Protein AF-X0VEQ9-F1 (afdb_monomer_lite)

pLDDT: mean 94.01, std 6.25, range [55.69, 98.75]

Structure (mmCIF, N/CA/C/O backbone):
data_AF-X0VEQ9-F1
#
_entry.id   AF-X0VEQ9-F1
#
loop_
_atom_site.group_PDB
_atom_site.id
_atom_site.type_symbol
_atom_site.label_atom_id
_atom_site.label_alt_id
_atom_site.label_comp_id
_atom_site.label_asym_id
_atom_site.label_entity_id
_atom_site.label_seq_id
_atom_site.pdbx_PDB_ins_code
_atom_site.Cartn_x
_atom_site.Cartn_y
_atom_site.Cartn_z
_atom_site.occupancy
_atom_site.B_iso_or_equiv
_atom_site.auth_seq_id
_atom_site.auth_comp_id
_atom_site.auth_asym_id
_atom_site.auth_atom_id
_atom_site.pdbx_PDB_model_num
ATOM 1 N N . HIS A 1 1 ? 22.906 -5.910 -4.089 1.00 55.69 1 HIS A N 1
ATOM 2 C CA . HIS A 1 1 ? 21.667 -5.574 -4.821 1.00 55.69 1 HIS A CA 1
ATOM 3 C C . HIS A 1 1 ? 21.848 -5.894 -6.291 1.00 55.69 1 HIS A C 1
ATOM 5 O O . HIS A 1 1 ? 22.830 -5.445 -6.874 1.00 55.69 1 HIS A O 1
ATOM 11 N N . LEU A 1 2 ? 20.906 -6.648 -6.862 1.00 61.34 2 LEU A N 1
ATOM 12 C CA . LEU A 1 2 ? 20.752 -6.845 -8.303 1.00 61.34 2 LEU A CA 1
ATOM 13 C C . LEU A 1 2 ? 20.593 -5.480 -8.984 1.00 61.34 2 LEU A C 1
ATOM 15 O O . LEU A 1 2 ? 19.588 -4.804 -8.792 1.00 61.34 2 LEU A O 1
ATOM 19 N N . LYS A 1 3 ? 21.622 -5.029 -9.708 1.00 68.31 3 LYS A N 1
ATOM 20 C CA . LYS A 1 3 ? 21.565 -3.802 -10.513 1.00 68.31 3 LYS A CA 1
ATOM 21 C C . LYS A 1 3 ? 20.938 -4.145 -11.866 1.00 68.31 3 LYS A C 1
ATOM 23 O O . LYS A 1 3 ? 21.658 -4.312 -12.844 1.00 68.31 3 LYS A O 1
ATOM 28 N N . THR A 1 4 ? 19.622 -4.326 -11.890 1.00 81.69 4 THR A N 1
ATOM 29 C CA . THR A 1 4 ? 18.851 -4.575 -13.116 1.00 81.69 4 THR A CA 1
ATOM 30 C C . THR A 1 4 ? 18.129 -3.300 -13.554 1.00 81.69 4 THR A C 1
ATOM 32 O O . THR A 1 4 ? 18.015 -2.338 -12.792 1.00 81.69 4 THR A O 1
ATOM 35 N N . TYR A 1 5 ? 17.671 -3.286 -14.800 1.00 88.06 5 TYR A N 1
ATOM 36 C CA . TYR A 1 5 ? 16.804 -2.254 -15.369 1.00 88.06 5 TYR A CA 1
ATOM 37 C C . TYR A 1 5 ? 15.624 -2.937 -16.065 1.00 88.06 5 TYR A C 1
ATOM 39 O O . TYR A 1 5 ? 15.567 -4.171 -16.131 1.00 88.06 5 TYR A O 1
ATOM 47 N N . THR A 1 6 ? 14.669 -2.149 -16.545 1.00 92.94 6 THR A N 1
ATOM 48 C CA . THR A 1 6 ? 13.481 -2.644 -17.240 1.00 92.94 6 THR A CA 1
ATOM 49 C C . THR A 1 6 ? 13.526 -2.296 -18.722 1.00 92.94 6 THR A C 1
ATOM 51 O O . THR A 1 6 ? 14.070 -1.265 -19.118 1.00 92.94 6 THR A O 1
ATOM 54 N N . GLN A 1 7 ? 12.952 -3.166 -19.548 1.00 95.44 7 GLN A N 1
ATOM 55 C CA . GLN A 1 7 ? 12.838 -2.959 -20.990 1.00 95.44 7 GLN A CA 1
ATOM 56 C C . GLN A 1 7 ? 11.425 -3.272 -21.479 1.00 95.44 7 GLN A C 1
ATOM 58 O O . GLN A 1 7 ? 10.724 -4.087 -20.878 1.00 95.44 7 GLN A O 1
ATOM 63 N N . ASN A 1 8 ? 11.014 -2.631 -22.567 1.00 97.06 8 ASN A N 1
ATOM 64 C CA . ASN A 1 8 ? 9.728 -2.883 -23.214 1.00 97.06 8 ASN A CA 1
ATOM 65 C C . ASN A 1 8 ? 9.778 -4.146 -24.108 1.00 97.06 8 ASN A C 1
ATOM 67 O O . ASN A 1 8 ? 10.791 -4.853 -24.160 1.00 97.06 8 ASN A O 1
ATOM 71 N N . CYS A 1 9 ? 8.700 -4.441 -24.841 1.00 96.50 9 CYS A N 1
ATOM 72 C CA . CYS A 1 9 ? 8.644 -5.613 -25.726 1.00 96.50 9 CYS A CA 1
ATOM 73 C C . CYS A 1 9 ? 9.569 -5.537 -26.955 1.00 96.50 9 CYS A C 1
ATOM 75 O O . CYS A 1 9 ? 9.778 -6.545 -27.629 1.00 96.50 9 CYS A O 1
ATOM 77 N N . LEU A 1 10 ? 10.144 -4.363 -27.234 1.00 96.31 10 LEU A N 1
ATOM 78 C CA . LEU A 1 10 ? 11.126 -4.134 -28.296 1.00 96.31 10 LEU A CA 1
ATOM 79 C C . LEU A 1 10 ? 12.574 -4.283 -27.796 1.00 96.31 10 LEU A C 1
ATOM 81 O O . LEU A 1 10 ? 13.507 -4.185 -28.592 1.00 96.31 10 LEU A O 1
ATOM 85 N N . GLY A 1 11 ? 12.773 -4.538 -26.496 1.00 94.25 11 GLY A N 1
ATOM 86 C CA . GLY A 1 11 ? 14.096 -4.607 -25.872 1.00 94.25 11 GLY A CA 1
ATOM 87 C C . GLY A 1 11 ? 14.720 -3.235 -25.601 1.00 94.25 11 GLY A C 1
ATOM 88 O O . GLY A 1 11 ? 15.936 -3.126 -25.451 1.00 94.25 11 GLY A O 1
ATOM 89 N N . GLU A 1 12 ? 13.908 -2.178 -25.569 1.00 95.00 12 GLU A N 1
ATOM 90 C CA . GLU A 1 12 ? 14.361 -0.808 -25.341 1.00 95.00 12 GLU A CA 1
ATOM 91 C C . GLU A 1 12 ? 14.215 -0.436 -23.863 1.00 95.00 12 GLU A C 1
ATOM 93 O O . GLU A 1 12 ? 13.194 -0.723 -23.231 1.00 95.00 12 GLU A O 1
ATOM 98 N N . GLU A 1 13 ? 15.215 0.258 -23.318 1.00 93.88 13 GLU A N 1
ATOM 99 C CA . GLU A 1 13 ? 15.041 1.012 -22.076 1.00 93.88 13 GLU A CA 1
ATOM 100 C C . GLU A 1 13 ? 14.060 2.160 -22.357 1.00 93.88 13 GLU A C 1
ATOM 102 O O . GLU A 1 13 ? 14.265 2.945 -23.285 1.00 93.88 13 GLU A O 1
ATOM 107 N N . TYR A 1 14 ? 12.958 2.215 -21.608 1.00 93.94 14 TYR A N 1
ATOM 108 C CA . TYR A 1 14 ? 11.823 3.080 -21.939 1.00 93.94 14 TYR A CA 1
ATOM 109 C C . TYR A 1 14 ? 11.633 4.247 -20.971 1.00 93.94 14 TYR A C 1
ATOM 111 O O . TYR A 1 14 ? 10.994 5.230 -21.345 1.00 93.94 14 TYR A O 1
ATOM 119 N N . GLU A 1 15 ? 12.136 4.173 -19.734 1.00 91.69 15 GLU A N 1
ATOM 120 C CA . GLU A 1 15 ? 11.869 5.200 -18.724 1.00 91.69 15 GLU A CA 1
ATOM 121 C C . GLU A 1 15 ? 12.444 6.552 -19.176 1.00 91.69 15 GLU A C 1
ATOM 123 O O . GLU A 1 15 ? 11.771 7.583 -19.061 1.00 91.69 15 GLU A O 1
ATOM 128 N N . SER A 1 16 ? 13.632 6.546 -19.794 1.00 90.31 16 SER A N 1
ATOM 129 C CA . SER A 1 16 ? 14.273 7.756 -20.328 1.00 90.31 16 SER A CA 1
ATOM 130 C C . SER A 1 16 ? 13.447 8.492 -21.387 1.00 90.31 16 SER A C 1
ATOM 132 O O . SER A 1 16 ? 13.487 9.724 -21.435 1.00 90.31 16 SER A O 1
ATOM 134 N N . ASN A 1 17 ? 12.634 7.777 -22.170 1.00 92.56 17 ASN A N 1
ATOM 135 C CA . ASN A 1 17 ? 11.758 8.373 -23.183 1.00 92.56 17 ASN A CA 1
ATOM 136 C C . ASN A 1 17 ? 10.594 9.161 -22.561 1.00 92.56 17 ASN A C 1
ATOM 138 O O . ASN A 1 17 ? 10.110 10.121 -23.159 1.00 92.56 17 ASN A O 1
ATOM 142 N N . TRP A 1 18 ? 10.167 8.794 -21.349 1.00 94.50 18 TRP A N 1
ATOM 143 C CA . TRP A 1 18 ? 9.072 9.456 -20.632 1.00 94.50 18 TRP A CA 1
ATOM 144 C C . TRP A 1 18 ? 9.544 10.607 -19.735 1.00 94.50 18 TRP A C 1
ATOM 146 O O . TRP A 1 18 ? 8.759 11.500 -19.401 1.00 94.50 18 TRP A O 1
ATOM 156 N N . PHE A 1 19 ? 10.824 10.633 -19.347 1.00 92.38 19 PHE A N 1
ATOM 157 C CA . PHE A 1 19 ? 11.353 11.647 -18.429 1.00 92.38 19 PHE A CA 1
ATOM 158 C C . PHE A 1 19 ? 11.226 13.103 -18.902 1.00 92.38 19 PHE A C 1
ATOM 160 O O . PHE A 1 19 ? 10.937 13.939 -18.044 1.00 92.38 19 PHE A O 1
ATOM 167 N N . PRO A 1 20 ? 11.386 13.467 -20.191 1.00 93.31 20 PRO A N 1
ATOM 168 C CA . PRO A 1 20 ? 11.234 14.857 -20.622 1.00 93.31 20 PRO A CA 1
ATOM 169 C C . PRO A 1 20 ? 9.827 15.415 -20.372 1.00 93.31 20 PRO A C 1
ATOM 171 O O . PRO A 1 20 ? 9.676 16.521 -19.847 1.00 93.31 20 PRO A O 1
ATOM 174 N N . GLU A 1 21 ? 8.787 14.645 -20.702 1.00 93.44 21 GLU A N 1
ATOM 175 C CA . GLU A 1 21 ? 7.400 15.052 -20.460 1.00 93.44 21 GLU A CA 1
ATOM 176 C C . GLU A 1 21 ? 7.073 15.050 -18.965 1.00 93.44 21 GLU A C 1
ATOM 178 O O . GLU A 1 21 ? 6.494 16.014 -18.463 1.00 93.44 21 GLU A O 1
ATOM 183 N N . LEU A 1 22 ? 7.526 14.030 -18.227 1.00 93.69 22 LEU A N 1
ATOM 184 C CA . LEU A 1 22 ? 7.398 13.973 -16.770 1.00 93.69 22 LEU A CA 1
ATOM 185 C C . LEU A 1 22 ? 8.046 15.183 -16.091 1.00 93.69 22 LEU A C 1
ATOM 187 O O . LEU A 1 22 ? 7.410 15.838 -15.269 1.00 93.69 22 LEU A O 1
ATOM 191 N N . GLN A 1 23 ? 9.277 15.532 -16.467 1.00 94.12 23 GLN A N 1
ATOM 192 C CA . GLN A 1 23 ? 9.993 16.683 -15.920 1.00 94.12 23 GLN A CA 1
ATOM 193 C C . GLN A 1 23 ? 9.262 17.988 -16.239 1.00 94.12 23 GLN A C 1
ATOM 195 O O . GLN A 1 23 ? 9.223 18.880 -15.396 1.00 94.12 23 GLN A O 1
ATOM 200 N N . LYS A 1 24 ? 8.643 18.112 -17.418 1.00 95.12 24 LYS A N 1
ATOM 201 C CA . LYS A 1 24 ? 7.808 19.274 -17.743 1.00 95.12 24 LYS A CA 1
ATOM 202 C C . LYS A 1 24 ? 6.578 19.372 -16.832 1.00 95.12 24 LYS A C 1
ATOM 204 O O . LYS A 1 24 ? 6.176 20.485 -16.503 1.00 95.12 24 LYS A O 1
ATOM 209 N N . MET A 1 25 ? 5.994 18.242 -16.428 1.00 93.94 25 MET A N 1
ATOM 210 C CA . MET A 1 25 ? 4.832 18.213 -15.532 1.00 93.94 25 MET A CA 1
ATOM 211 C C . MET A 1 25 ? 5.187 18.533 -14.080 1.00 93.94 25 MET A C 1
ATOM 213 O O . MET A 1 25 ? 4.488 19.322 -13.452 1.00 93.94 25 MET A O 1
ATOM 217 N N . VAL A 1 26 ? 6.247 17.922 -13.539 1.00 94.12 26 VAL A N 1
ATOM 218 C CA . VAL A 1 26 ? 6.584 18.047 -12.107 1.00 94.12 26 VAL A CA 1
ATOM 219 C C . VAL A 1 26 ? 7.673 19.076 -11.812 1.00 94.12 26 VAL A C 1
ATOM 221 O O . VAL A 1 26 ? 7.816 19.507 -10.676 1.00 94.12 26 VAL A O 1
ATOM 224 N N . GLY A 1 27 ? 8.430 19.506 -12.819 1.00 93.75 27 GLY A N 1
ATOM 225 C CA . GLY A 1 27 ? 9.569 20.410 -12.682 1.00 93.75 27 GLY A CA 1
ATOM 226 C C . GLY A 1 27 ? 10.897 19.699 -12.385 1.00 93.75 27 GLY A C 1
ATOM 227 O O . GLY A 1 27 ? 10.944 18.584 -11.859 1.00 93.75 27 GLY A O 1
ATOM 228 N N . LYS A 1 28 ? 12.010 20.384 -12.694 1.00 90.81 28 LYS A N 1
ATOM 229 C CA . LYS A 1 28 ? 13.385 19.867 -12.517 1.00 90.81 28 LYS A CA 1
ATOM 230 C C . LYS A 1 28 ? 13.742 19.581 -11.051 1.00 90.81 28 LYS A C 1
ATOM 232 O O . LYS A 1 28 ? 14.602 18.758 -10.777 1.00 90.81 28 LYS A O 1
ATOM 237 N N . GLU A 1 29 ? 13.061 20.211 -10.095 1.00 88.69 29 GLU A N 1
ATOM 238 C CA . GLU A 1 29 ? 13.256 19.929 -8.667 1.00 88.69 29 GLU A CA 1
ATOM 239 C C . GLU A 1 29 ? 12.927 18.469 -8.307 1.00 88.69 29 GLU A C 1
ATOM 241 O O . GLU A 1 29 ? 13.650 17.849 -7.521 1.00 88.69 29 GLU A O 1
ATOM 246 N N . TYR A 1 30 ? 11.881 17.906 -8.923 1.00 86.38 30 TYR A N 1
ATOM 247 C CA . TYR A 1 30 ? 11.368 16.566 -8.625 1.00 86.38 30 TYR A CA 1
ATOM 248 C C . TYR A 1 30 ? 11.923 15.482 -9.553 1.00 86.38 30 TYR A C 1
ATOM 250 O O . TYR A 1 30 ? 12.098 14.343 -9.118 1.00 86.38 30 TYR A O 1
ATOM 258 N N . LEU A 1 31 ? 12.233 15.827 -10.806 1.00 90.50 31 LEU A N 1
ATOM 259 C CA . LEU A 1 31 ? 12.855 14.922 -11.769 1.00 90.50 31 LEU A CA 1
ATOM 260 C C . LEU A 1 31 ? 14.012 15.617 -12.481 1.00 90.50 31 LEU A C 1
ATOM 262 O O . LEU A 1 31 ? 13.793 16.432 -13.372 1.00 90.50 31 LEU A O 1
ATOM 266 N N . ASP A 1 32 ? 15.241 15.253 -12.129 1.00 88.38 32 ASP A N 1
ATOM 267 C CA . ASP A 1 32 ? 16.456 15.725 -12.794 1.00 88.38 32 ASP A CA 1
ATOM 268 C C . ASP A 1 32 ? 17.314 14.526 -13.218 1.00 88.38 32 ASP A C 1
ATOM 270 O O . ASP A 1 32 ? 18.130 14.052 -12.423 1.00 88.38 32 ASP A O 1
ATOM 274 N N . PRO A 1 33 ? 17.134 14.012 -14.450 1.00 80.94 33 PRO A N 1
ATOM 275 C CA . PRO A 1 33 ? 17.896 12.870 -14.943 1.00 80.94 33 PRO A CA 1
ATOM 276 C C . PRO A 1 33 ? 19.410 13.116 -14.917 1.00 80.94 33 PRO A C 1
ATOM 278 O O . PRO A 1 33 ? 20.170 12.212 -14.580 1.00 80.94 33 PRO A O 1
ATOM 281 N N . GLU A 1 34 ? 19.860 14.346 -15.194 1.00 82.38 34 GLU A N 1
ATOM 282 C CA . GLU A 1 34 ? 21.285 14.702 -15.176 1.00 82.38 34 GLU A CA 1
ATOM 283 C C . GLU A 1 34 ? 21.856 14.550 -13.762 1.00 82.38 34 GLU A C 1
ATOM 285 O O . GLU A 1 34 ? 22.867 13.873 -13.556 1.00 82.38 34 GLU A O 1
ATOM 290 N N . ALA A 1 35 ? 21.173 15.120 -12.765 1.00 78.06 35 ALA A N 1
ATOM 291 C CA . ALA A 1 35 ? 21.573 14.972 -11.371 1.00 78.06 35 ALA A CA 1
ATOM 292 C C . ALA A 1 35 ? 21.460 13.517 -10.897 1.00 78.06 35 ALA A C 1
ATOM 294 O O . ALA A 1 35 ? 22.339 13.051 -10.171 1.00 78.06 35 ALA A O 1
ATOM 295 N N . SER A 1 36 ? 20.427 12.780 -11.312 1.00 76.62 36 SER A N 1
ATOM 296 C CA . SER A 1 36 ? 20.251 11.359 -10.990 1.00 76.62 36 SER A CA 1
ATOM 297 C C . SER A 1 36 ? 21.416 10.505 -11.482 1.00 76.62 36 SER A C 1
ATOM 299 O O . SER A 1 36 ? 21.954 9.715 -10.703 1.00 76.62 36 SER A O 1
ATOM 301 N N . HIS A 1 37 ? 21.876 10.720 -12.717 1.00 65.19 37 HIS A N 1
ATOM 302 C CA . HIS A 1 37 ? 23.043 10.024 -13.260 1.00 65.19 37 HIS A CA 1
ATOM 303 C C . HIS A 1 37 ? 24.348 10.405 -12.546 1.00 65.19 37 HIS A C 1
ATOM 305 O O . HIS A 1 37 ? 25.177 9.535 -12.288 1.00 65.19 37 HIS A O 1
ATOM 311 N N . LEU A 1 38 ? 24.534 11.682 -12.195 1.00 57.72 38 LEU A N 1
ATOM 312 C CA . LEU A 1 38 ? 25.777 12.172 -11.583 1.00 57.72 38 LEU A CA 1
ATOM 313 C C . LEU A 1 38 ? 25.899 11.851 -10.085 1.00 57.72 38 LEU A C 1
ATOM 315 O O . LEU A 1 38 ? 27.002 11.646 -9.583 1.00 57.72 38 LEU A O 1
ATOM 319 N N . THR A 1 39 ? 24.780 11.833 -9.357 1.00 64.81 39 THR A N 1
ATOM 320 C CA . THR A 1 39 ? 24.768 11.776 -7.882 1.00 64.81 39 THR A CA 1
ATOM 321 C C . THR A 1 39 ? 24.194 10.483 -7.314 1.00 64.81 39 THR A C 1
ATOM 323 O O . THR A 1 39 ? 24.149 10.328 -6.097 1.00 64.81 39 THR A O 1
ATOM 326 N N . HIS A 1 40 ? 23.768 9.546 -8.168 1.00 68.56 40 HIS A N 1
ATOM 327 C CA . HIS A 1 40 ? 22.980 8.372 -7.772 1.00 68.56 40 HIS A CA 1
ATOM 328 C C . HIS A 1 40 ? 21.657 8.740 -7.074 1.00 68.56 40 HIS A C 1
ATOM 330 O O . HIS A 1 40 ? 21.097 7.928 -6.336 1.00 68.56 40 HIS A O 1
ATOM 336 N N . ARG A 1 41 ? 21.141 9.960 -7.292 1.00 79.50 41 ARG A N 1
ATOM 337 C CA . ARG A 1 41 ? 19.839 10.393 -6.773 1.00 79.50 41 ARG A CA 1
ATOM 338 C C . ARG A 1 41 ? 18.737 9.553 -7.431 1.00 79.50 41 ARG A C 1
ATOM 340 O O . ARG A 1 41 ? 18.556 9.665 -8.646 1.00 79.50 41 ARG A O 1
ATOM 347 N N . PRO A 1 42 ? 17.988 8.731 -6.675 1.00 85.19 42 PRO A N 1
ATOM 348 C CA . PRO A 1 42 ? 16.935 7.911 -7.253 1.00 85.19 42 PRO A CA 1
ATOM 349 C C . PRO A 1 42 ? 15.780 8.784 -7.746 1.00 85.19 42 PRO A C 1
ATOM 351 O O . PRO A 1 42 ? 15.479 9.835 -7.177 1.00 85.19 42 PRO A O 1
ATOM 354 N N . ILE A 1 43 ? 15.118 8.317 -8.801 1.00 88.75 43 ILE A N 1
ATOM 355 C CA . ILE A 1 43 ? 13.887 8.921 -9.311 1.00 88.75 43 ILE A CA 1
ATOM 356 C C . ILE A 1 43 ? 12.724 8.502 -8.397 1.00 88.75 43 ILE A C 1
ATOM 358 O O . ILE A 1 43 ? 12.645 7.317 -8.053 1.00 88.75 43 ILE A O 1
ATOM 362 N N . PRO A 1 44 ? 11.821 9.427 -8.005 1.00 91.19 44 PRO A N 1
ATOM 363 C CA . PRO A 1 44 ? 10.643 9.092 -7.209 1.00 91.19 44 PRO A CA 1
ATOM 364 C C . PRO A 1 44 ? 9.855 7.910 -7.789 1.00 91.19 44 PRO A C 1
ATOM 366 O O . PRO A 1 44 ? 9.537 7.888 -8.979 1.00 91.19 44 PRO A O 1
ATOM 369 N N . THR A 1 45 ? 9.503 6.940 -6.940 1.00 92.44 45 THR A N 1
ATOM 370 C CA . THR A 1 45 ? 8.862 5.676 -7.349 1.00 92.44 45 THR A CA 1
ATOM 371 C C . THR A 1 45 ? 7.599 5.894 -8.184 1.00 92.44 45 THR A C 1
ATOM 373 O O . THR A 1 45 ? 7.401 5.214 -9.187 1.00 92.44 45 THR A O 1
ATOM 376 N N . CYS A 1 46 ? 6.769 6.879 -7.829 1.00 93.81 46 CYS A N 1
ATOM 377 C CA . CYS A 1 46 ? 5.549 7.199 -8.572 1.00 93.81 46 CYS A CA 1
ATOM 378 C C . CYS A 1 46 ? 5.817 7.668 -10.013 1.00 93.81 46 CYS A C 1
ATOM 380 O O . CYS A 1 46 ? 5.026 7.361 -10.900 1.00 93.81 46 CYS A O 1
ATOM 382 N N . LEU A 1 47 ? 6.937 8.352 -10.272 1.00 94.31 47 LEU A N 1
ATOM 383 C CA . LEU A 1 47 ? 7.310 8.798 -11.618 1.00 94.31 47 LEU A CA 1
ATOM 384 C C . LEU A 1 47 ? 7.821 7.638 -12.474 1.00 94.31 47 LEU A C 1
ATOM 386 O O . LEU A 1 47 ? 7.506 7.580 -13.661 1.00 94.31 47 LEU A O 1
ATOM 390 N N . ARG A 1 4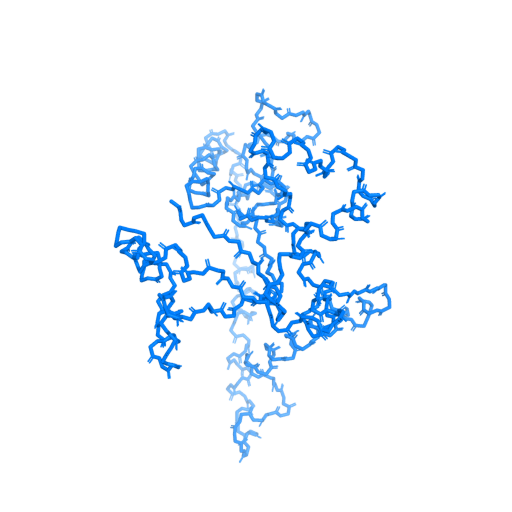8 ? 8.537 6.679 -11.873 1.00 92.94 48 ARG A N 1
ATOM 391 C CA . ARG A 1 48 ? 8.908 5.439 -12.573 1.00 92.94 48 ARG A CA 1
ATOM 392 C C . ARG A 1 48 ? 7.682 4.585 -12.898 1.00 92.94 48 ARG A C 1
ATOM 394 O O . ARG A 1 48 ? 7.548 4.107 -14.020 1.00 92.94 48 ARG A O 1
ATOM 401 N N . ASN A 1 49 ? 6.740 4.474 -11.957 1.00 94.69 49 ASN A N 1
ATOM 402 C CA . ASN A 1 49 ? 5.460 3.807 -12.206 1.00 94.69 49 ASN A CA 1
ATOM 403 C C . ASN A 1 49 ? 4.676 4.501 -13.328 1.00 94.69 49 ASN A C 1
ATOM 405 O O . ASN A 1 49 ? 4.110 3.823 -14.176 1.00 94.69 49 ASN A O 1
ATOM 409 N N . HIS A 1 50 ? 4.674 5.837 -13.374 1.00 95.12 50 HIS A N 1
ATOM 410 C CA . HIS A 1 50 ? 4.020 6.588 -14.446 1.00 95.12 50 HIS A CA 1
ATOM 411 C C . HIS A 1 50 ? 4.631 6.285 -15.822 1.00 95.12 50 HIS A C 1
ATOM 413 O O . HIS A 1 50 ? 3.889 6.075 -16.780 1.00 95.12 50 HIS A O 1
ATOM 419 N N . ALA A 1 51 ? 5.963 6.202 -15.921 1.00 95.19 51 ALA A N 1
ATOM 420 C CA . ALA A 1 51 ? 6.634 5.790 -17.153 1.00 95.19 51 ALA A CA 1
ATOM 421 C C . ALA A 1 51 ? 6.226 4.366 -17.575 1.00 95.19 51 ALA A C 1
ATOM 423 O O . ALA A 1 51 ? 5.890 4.150 -18.736 1.00 95.19 51 ALA A O 1
ATOM 424 N N . LEU A 1 52 ? 6.186 3.412 -16.634 1.00 96.00 52 LEU A N 1
ATOM 425 C CA . LEU A 1 52 ? 5.754 2.032 -16.896 1.00 96.00 52 LEU A CA 1
ATOM 426 C C . LEU A 1 52 ? 4.307 1.980 -17.405 1.00 96.00 52 LEU A C 1
ATOM 428 O O . LEU A 1 52 ? 4.040 1.388 -18.449 1.00 96.00 52 LEU A O 1
ATOM 432 N N . ILE A 1 53 ? 3.380 2.628 -16.696 1.00 96.06 53 ILE A N 1
ATOM 433 C CA . ILE A 1 53 ? 1.953 2.642 -17.043 1.00 96.06 53 ILE A CA 1
ATOM 434 C C . ILE A 1 53 ? 1.741 3.255 -18.432 1.00 96.06 53 ILE A C 1
ATOM 436 O O . ILE A 1 53 ? 0.993 2.709 -19.242 1.00 96.06 53 ILE A O 1
ATOM 440 N N . ASN A 1 54 ? 2.423 4.358 -18.746 1.00 95.75 54 ASN A N 1
ATOM 441 C CA . ASN A 1 54 ? 2.306 4.987 -20.057 1.00 95.75 54 ASN A CA 1
ATOM 442 C C . ASN A 1 54 ? 2.914 4.142 -21.182 1.00 95.75 54 ASN A C 1
ATOM 444 O O . ASN A 1 54 ? 2.358 4.112 -22.279 1.00 95.75 54 ASN A O 1
ATOM 448 N N . GLU A 1 55 ? 4.016 3.436 -20.924 1.00 97.25 55 GLU A N 1
ATOM 449 C CA . GLU A 1 55 ? 4.624 2.523 -21.894 1.00 97.25 55 GLU A CA 1
ATOM 450 C C . GLU A 1 55 ? 3.667 1.385 -22.270 1.00 97.25 55 GLU A C 1
ATOM 452 O O . GLU A 1 55 ? 3.450 1.107 -23.453 1.00 97.25 55 GLU A O 1
ATOM 457 N N . VAL A 1 56 ? 3.018 0.784 -21.267 1.00 96.50 56 VAL A N 1
ATOM 458 C CA . VAL A 1 56 ? 1.999 -0.252 -21.477 1.00 96.50 56 VAL A CA 1
ATOM 459 C C . VAL A 1 56 ? 0.774 0.323 -22.196 1.00 96.50 56 VAL A C 1
ATOM 461 O O . VAL A 1 56 ? 0.317 -0.266 -23.175 1.00 96.50 56 VAL A O 1
ATOM 464 N N . ASN A 1 57 ? 0.287 1.504 -21.797 1.00 95.31 57 ASN A N 1
ATOM 465 C CA . ASN A 1 57 ? -0.841 2.184 -22.452 1.00 95.31 57 ASN A CA 1
ATOM 466 C C . ASN A 1 57 ? -0.559 2.554 -23.914 1.00 95.31 57 ASN A C 1
ATOM 468 O O . ASN A 1 57 ? -1.480 2.607 -24.729 1.00 95.31 57 ASN A O 1
ATOM 472 N N . ALA A 1 58 ? 0.706 2.789 -24.263 1.00 96.56 58 ALA A N 1
ATOM 473 C CA . ALA A 1 58 ? 1.136 3.020 -25.635 1.00 96.56 58 ALA A CA 1
ATOM 474 C C . ALA A 1 58 ? 1.269 1.723 -26.461 1.00 96.56 58 ALA A C 1
ATOM 476 O O . ALA A 1 58 ? 1.714 1.772 -27.609 1.00 96.56 58 ALA A O 1
ATOM 477 N N . GLY A 1 59 ? 0.889 0.571 -25.895 1.00 96.94 59 GLY A N 1
ATOM 478 C CA . GLY A 1 59 ? 0.910 -0.731 -26.557 1.00 96.94 59 GLY A CA 1
ATOM 479 C C . GLY A 1 59 ? 2.299 -1.360 -26.651 1.00 96.94 59 GLY A C 1
ATOM 480 O O . GLY A 1 59 ? 2.503 -2.224 -27.499 1.00 96.94 59 GLY A O 1
ATOM 481 N N . ARG A 1 60 ? 3.255 -0.929 -25.816 1.00 97.56 60 ARG A N 1
ATOM 482 C CA . ARG A 1 60 ? 4.651 -1.406 -25.838 1.00 97.56 60 ARG A CA 1
ATOM 483 C C . ARG A 1 60 ? 4.992 -2.375 -24.698 1.00 97.56 60 ARG A C 1
ATOM 485 O O . ARG A 1 60 ? 6.157 -2.676 -24.459 1.00 97.56 60 ARG A O 1
ATOM 492 N N . GLY A 1 61 ? 3.978 -2.901 -24.009 1.00 96.06 61 GLY A N 1
ATOM 493 C CA . GLY A 1 61 ? 4.139 -4.062 -23.128 1.00 96.06 61 GLY A CA 1
ATOM 494 C C . GLY A 1 61 ? 4.318 -5.381 -23.908 1.00 96.06 61 GLY A C 1
ATOM 495 O O . GLY A 1 61 ? 4.094 -5.401 -25.123 1.00 96.06 61 GLY A O 1
ATOM 496 N N . PRO A 1 62 ? 4.680 -6.493 -23.236 1.00 97.06 62 PRO A N 1
ATOM 497 C CA . PRO A 1 62 ? 5.002 -6.597 -21.809 1.00 97.06 62 PRO A CA 1
ATOM 498 C C . PRO A 1 62 ? 6.323 -5.906 -21.446 1.00 97.06 62 PRO A C 1
ATOM 500 O O . PRO A 1 62 ? 7.199 -5.707 -22.289 1.00 97.06 62 PRO A O 1
ATOM 503 N N . ILE A 1 63 ? 6.443 -5.518 -20.177 1.00 97.56 63 ILE A N 1
ATOM 504 C CA . ILE A 1 63 ? 7.680 -4.972 -19.615 1.00 97.56 63 ILE A CA 1
ATOM 505 C C . ILE A 1 63 ? 8.461 -6.124 -18.996 1.00 97.56 63 ILE A C 1
ATOM 507 O O . ILE A 1 63 ? 7.889 -6.937 -18.280 1.00 97.56 63 ILE A O 1
ATOM 511 N N . HIS A 1 64 ? 9.765 -6.185 -19.237 1.00 95.94 64 HIS A N 1
ATOM 512 C CA . HIS A 1 64 ? 10.635 -7.225 -18.698 1.00 95.94 64 HIS A CA 1
ATOM 513 C C . HIS A 1 64 ? 11.651 -6.639 -17.727 1.00 95.94 64 HIS A C 1
ATOM 515 O O . HIS A 1 64 ? 12.201 -5.559 -17.959 1.00 95.94 64 HIS A O 1
ATOM 521 N N . MET A 1 65 ? 11.958 -7.384 -16.668 1.00 93.44 65 MET A N 1
ATOM 522 C CA . MET A 1 65 ? 13.122 -7.119 -15.828 1.00 93.44 65 MET A CA 1
ATOM 523 C C . MET A 1 65 ? 14.353 -7.772 -16.458 1.00 93.44 65 MET A C 1
ATOM 525 O O . MET A 1 65 ? 14.361 -8.977 -16.683 1.00 93.44 65 MET A O 1
ATOM 529 N N . VAL A 1 66 ? 15.414 -7.005 -16.717 1.00 91.44 66 VAL A N 1
ATOM 530 C CA . VAL A 1 66 ? 16.632 -7.539 -17.346 1.00 91.44 66 VAL A CA 1
ATOM 531 C C . VAL A 1 66 ? 17.470 -8.312 -16.324 1.00 91.44 66 VAL A C 1
ATOM 533 O O . VAL A 1 66 ? 18.372 -7.763 -15.690 1.00 91.44 66 VAL A O 1
ATOM 536 N N . THR A 1 67 ? 17.153 -9.593 -16.139 1.00 90.94 67 THR A N 1
ATOM 537 C CA . THR A 1 67 ? 17.834 -10.509 -15.210 1.00 90.94 67 THR A CA 1
ATOM 538 C C . THR A 1 67 ? 18.963 -11.278 -15.875 1.00 90.94 67 THR A C 1
ATOM 540 O O . THR A 1 67 ? 19.992 -11.485 -15.231 1.00 90.94 67 THR A O 1
ATOM 543 N N . MET A 1 68 ? 18.834 -11.621 -17.164 1.00 91.44 68 MET A N 1
ATOM 544 C CA . MET A 1 68 ? 19.780 -12.495 -17.872 1.00 91.44 68 MET A CA 1
ATOM 545 C C . MET A 1 68 ? 21.223 -12.004 -17.784 1.00 91.44 68 MET A C 1
ATOM 547 O O . MET A 1 68 ? 22.136 -12.813 -17.688 1.00 91.44 68 MET A O 1
ATOM 551 N N . GLN A 1 69 ? 21.440 -10.684 -17.804 1.00 87.31 69 GLN A N 1
ATOM 552 C CA . GLN A 1 69 ? 22.773 -10.085 -17.687 1.00 87.31 69 GLN A CA 1
ATOM 553 C C . GLN A 1 69 ? 23.338 -10.219 -16.270 1.00 87.31 69 GLN A C 1
ATOM 555 O O . GLN A 1 69 ? 24.506 -10.556 -16.097 1.00 87.31 69 GLN A O 1
ATOM 560 N N . ALA A 1 70 ? 22.511 -9.961 -15.255 1.00 86.06 70 ALA A N 1
ATOM 561 C CA . ALA A 1 70 ? 22.947 -9.980 -13.866 1.00 86.06 70 ALA A CA 1
ATOM 562 C C . ALA A 1 70 ? 23.157 -11.411 -13.347 1.00 86.06 70 ALA A C 1
ATOM 564 O O . ALA A 1 70 ? 24.093 -11.650 -12.595 1.00 86.06 70 ALA A O 1
ATOM 565 N N . PHE A 1 71 ? 22.336 -12.363 -13.793 1.00 89.56 71 PHE A N 1
ATOM 566 C CA . PHE A 1 71 ? 22.377 -13.768 -13.372 1.00 89.56 71 PHE A CA 1
ATOM 567 C C . PHE A 1 71 ? 23.510 -14.580 -14.030 1.00 89.56 71 PHE A C 1
ATOM 569 O O . PHE A 1 71 ? 23.691 -15.749 -13.703 1.00 89.56 71 PHE A O 1
ATOM 576 N N . GLN A 1 72 ? 24.308 -13.987 -14.929 1.00 90.31 72 GLN A N 1
ATOM 577 C CA . GLN A 1 72 ? 25.541 -14.639 -15.398 1.00 90.31 72 GLN A CA 1
ATOM 578 C C . GLN A 1 72 ? 26.627 -14.692 -14.317 1.00 90.31 72 GLN A C 1
ATOM 580 O O . GLN A 1 72 ? 27.502 -15.554 -14.379 1.00 90.31 72 GLN A O 1
ATOM 585 N N . ASP A 1 73 ? 26.595 -13.777 -13.344 1.00 90.44 73 ASP A N 1
ATOM 586 C CA . ASP A 1 73 ? 27.486 -13.813 -12.187 1.00 90.44 73 ASP A CA 1
ATOM 587 C C . ASP A 1 73 ? 26.915 -14.795 -11.143 1.00 90.44 73 ASP A C 1
ATOM 589 O O . ASP A 1 73 ? 25.829 -14.539 -10.614 1.00 90.44 73 ASP A O 1
ATOM 593 N N . PRO A 1 74 ? 27.623 -15.896 -10.805 1.00 91.69 74 PRO A N 1
ATOM 594 C CA . PRO A 1 74 ? 27.130 -16.895 -9.855 1.00 91.69 74 PRO A CA 1
ATOM 595 C C . PRO A 1 74 ? 26.773 -16.324 -8.481 1.00 91.69 74 PRO A C 1
ATOM 597 O O . PRO A 1 74 ? 25.839 -16.800 -7.841 1.00 91.69 74 PRO A O 1
ATOM 600 N N . HIS A 1 75 ? 27.489 -15.292 -8.025 1.00 91.62 75 HIS A N 1
ATOM 601 C CA . HIS A 1 75 ? 27.171 -14.643 -6.758 1.00 91.62 75 HIS A CA 1
ATOM 602 C C . HIS A 1 75 ? 25.856 -13.861 -6.853 1.00 91.62 75 HIS A C 1
ATOM 604 O O . HIS A 1 75 ? 25.043 -13.879 -5.933 1.00 91.62 75 HIS A O 1
ATOM 610 N N . MET A 1 76 ? 25.620 -13.189 -7.980 1.00 89.56 76 MET A N 1
ATOM 611 C CA . MET A 1 76 ? 24.383 -12.439 -8.213 1.00 89.56 76 MET A CA 1
ATOM 612 C C . MET A 1 76 ? 23.181 -13.362 -8.428 1.00 89.56 76 MET A C 1
ATOM 614 O O . MET A 1 76 ? 22.077 -13.010 -8.015 1.00 89.56 76 MET A O 1
ATOM 618 N N . GLU A 1 77 ? 23.395 -14.534 -9.027 1.00 91.12 77 GLU A N 1
ATOM 619 C CA . GLU A 1 77 ? 22.404 -15.608 -9.130 1.00 91.12 77 GLU A CA 1
ATOM 620 C C . GLU A 1 77 ? 22.009 -16.131 -7.738 1.00 91.12 77 GLU A C 1
ATOM 622 O O . GLU A 1 77 ? 20.821 -16.167 -7.419 1.00 91.12 77 GLU A O 1
ATOM 627 N N . GLU A 1 78 ? 22.983 -16.453 -6.878 1.00 92.88 78 GLU A N 1
ATOM 628 C CA . GLU A 1 78 ? 22.738 -16.887 -5.492 1.00 92.88 78 GLU A CA 1
ATOM 629 C C . GLU A 1 78 ? 21.960 -15.828 -4.701 1.00 92.88 78 GLU A C 1
ATOM 631 O O . GLU A 1 78 ? 20.914 -16.127 -4.125 1.00 92.88 78 GLU A O 1
ATOM 636 N N . VAL A 1 79 ? 22.411 -14.569 -4.747 1.00 91.00 79 VAL A N 1
ATOM 637 C CA . VAL A 1 79 ? 21.722 -13.441 -4.102 1.00 91.00 79 VAL A CA 1
ATOM 638 C C . VAL A 1 79 ? 20.312 -13.255 -4.671 1.00 91.00 79 VAL A C 1
ATOM 640 O O . VAL A 1 79 ? 19.382 -12.923 -3.937 1.00 91.00 79 VAL A O 1
ATOM 643 N N . GLY A 1 80 ? 20.117 -13.445 -5.977 1.00 89.69 80 GLY A N 1
ATOM 644 C CA . GLY A 1 80 ? 18.801 -13.383 -6.607 1.00 89.69 80 GLY A CA 1
ATOM 645 C C . GLY A 1 80 ? 17.851 -14.437 -6.059 1.00 89.69 80 GLY A C 1
ATOM 646 O O . GLY A 1 80 ? 16.758 -14.097 -5.605 1.00 89.69 80 GLY A O 1
ATOM 647 N N . TRP A 1 81 ? 18.289 -15.694 -6.024 1.00 92.38 81 TRP A N 1
ATOM 648 C CA . TRP A 1 81 ? 17.503 -16.788 -5.461 1.00 92.38 81 TRP A CA 1
ATOM 649 C C . TRP A 1 81 ? 17.240 -16.621 -3.964 1.00 92.38 81 TRP A C 1
ATOM 651 O O . TRP A 1 81 ? 16.109 -16.839 -3.531 1.00 92.38 81 TRP A O 1
ATOM 661 N N . GLU A 1 82 ? 18.222 -16.167 -3.180 1.00 94.06 82 GLU A N 1
ATOM 662 C CA . GLU A 1 82 ? 18.038 -15.866 -1.756 1.00 94.06 82 GLU A CA 1
ATOM 663 C C . GLU A 1 82 ? 16.941 -14.813 -1.543 1.00 94.06 82 GLU A C 1
ATOM 665 O O . GLU A 1 82 ? 16.092 -14.983 -0.670 1.00 94.06 82 GLU A O 1
ATOM 670 N N . ASN A 1 83 ? 16.890 -13.764 -2.375 1.00 89.94 83 ASN A N 1
ATOM 671 C CA . ASN A 1 83 ? 15.832 -12.755 -2.288 1.00 89.94 83 ASN A CA 1
ATOM 672 C C . ASN A 1 83 ? 14.445 -13.367 -2.522 1.00 89.94 83 ASN A C 1
ATOM 674 O O . ASN A 1 83 ? 13.548 -13.179 -1.699 1.00 89.94 83 ASN A O 1
ATOM 678 N N . PHE A 1 84 ? 14.255 -14.125 -3.607 1.00 91.25 84 PHE A N 1
ATOM 679 C CA . PHE A 1 84 ? 12.944 -14.707 -3.913 1.00 91.25 84 PHE A CA 1
ATOM 680 C C . PHE A 1 84 ? 12.515 -15.744 -2.873 1.00 91.25 84 PHE A C 1
ATOM 682 O O . PHE A 1 84 ? 11.378 -15.705 -2.403 1.00 91.25 84 PHE A O 1
ATOM 689 N N . LEU A 1 85 ? 13.422 -16.624 -2.446 1.00 95.19 85 LEU A N 1
ATOM 690 C CA . LEU A 1 85 ? 13.135 -17.637 -1.427 1.00 95.19 85 LEU A CA 1
ATOM 691 C C . LEU A 1 85 ? 12.931 -17.028 -0.031 1.00 95.19 85 LEU A C 1
ATOM 693 O O . LEU A 1 85 ? 12.142 -17.554 0.752 1.00 95.19 85 LEU A O 1
ATOM 697 N N . GLY A 1 86 ? 13.617 -15.925 0.276 1.00 93.62 86 GLY A N 1
ATOM 698 C CA . GLY A 1 86 ? 13.604 -15.286 1.589 1.00 93.62 86 GLY A CA 1
ATOM 699 C C . GLY A 1 86 ? 12.398 -14.385 1.857 1.00 93.62 86 GLY A C 1
ATOM 700 O O . GLY A 1 86 ? 12.028 -14.221 3.019 1.00 93.62 86 GLY A O 1
ATOM 701 N N . MET A 1 87 ? 11.769 -13.810 0.822 1.00 94.44 87 MET A N 1
ATOM 702 C CA . MET A 1 87 ? 10.651 -12.868 1.012 1.00 94.44 87 MET A CA 1
ATOM 703 C C . MET A 1 87 ? 9.378 -13.188 0.222 1.00 94.44 87 MET A C 1
ATOM 705 O O . MET A 1 87 ? 8.288 -12.813 0.649 1.00 94.44 87 MET A O 1
ATOM 709 N N . THR A 1 88 ? 9.468 -13.852 -0.934 1.00 94.00 88 THR A N 1
ATOM 710 C CA . THR A 1 88 ? 8.303 -14.086 -1.808 1.00 94.00 88 THR A CA 1
ATOM 711 C C . THR A 1 88 ? 8.463 -15.391 -2.584 1.00 94.00 88 THR A C 1
ATOM 713 O O . THR A 1 88 ? 8.586 -15.407 -3.808 1.00 94.00 88 THR A O 1
ATOM 716 N N . ILE A 1 89 ? 8.410 -16.516 -1.862 1.00 96.44 89 ILE A N 1
ATOM 717 C CA . ILE A 1 89 ? 8.578 -17.860 -2.442 1.00 96.44 89 ILE A CA 1
ATOM 718 C C . ILE A 1 89 ? 7.588 -18.157 -3.581 1.00 96.44 89 ILE A C 1
ATOM 720 O O . ILE A 1 89 ? 7.903 -18.931 -4.479 1.00 96.44 89 ILE A O 1
ATOM 724 N N . GLY A 1 90 ? 6.419 -17.505 -3.593 1.00 96.75 90 GLY A N 1
ATOM 725 C CA . GLY A 1 90 ? 5.452 -17.603 -4.689 1.00 96.75 90 GLY A CA 1
ATOM 726 C C . GLY A 1 90 ? 6.042 -17.242 -6.057 1.00 96.75 90 GLY A C 1
ATOM 727 O O . GLY A 1 90 ? 5.707 -17.898 -7.037 1.00 96.75 90 GLY A O 1
ATOM 728 N N . GLN A 1 91 ? 6.975 -16.284 -6.125 1.00 95.50 91 GLN A N 1
ATOM 729 C CA . GLN A 1 91 ? 7.662 -15.935 -7.372 1.00 95.50 91 GLN A CA 1
ATOM 730 C C . GLN A 1 91 ? 8.584 -17.065 -7.853 1.00 95.50 91 GLN A C 1
ATOM 732 O O . GLN A 1 91 ? 8.592 -17.392 -9.036 1.00 95.50 91 GLN A O 1
ATOM 737 N N . ALA A 1 92 ? 9.318 -17.704 -6.934 1.00 95.12 92 ALA A N 1
ATOM 738 C CA . ALA A 1 92 ? 10.158 -18.861 -7.250 1.00 95.12 92 ALA A CA 1
ATOM 739 C C . ALA A 1 92 ? 9.316 -20.062 -7.716 1.00 95.12 92 ALA A C 1
ATOM 741 O O . ALA A 1 92 ? 9.682 -20.746 -8.669 1.00 95.12 92 ALA A O 1
ATOM 742 N N . VAL A 1 93 ? 8.162 -20.292 -7.075 1.00 96.94 93 VAL A N 1
ATOM 743 C CA . VAL A 1 93 ? 7.206 -21.334 -7.480 1.00 96.94 93 VAL A CA 1
ATOM 744 C C . VAL A 1 93 ? 6.624 -21.045 -8.862 1.00 96.94 93 VAL A C 1
ATOM 746 O O . VAL A 1 93 ? 6.506 -21.971 -9.658 1.00 96.94 93 VAL A O 1
ATOM 749 N N . LEU A 1 94 ? 6.291 -19.785 -9.166 1.00 96.69 94 LEU A N 1
ATOM 750 C CA . LEU A 1 94 ? 5.799 -19.386 -10.485 1.00 96.69 94 LEU A CA 1
ATOM 751 C C . LEU A 1 94 ? 6.826 -19.712 -11.572 1.00 96.69 94 LEU A C 1
ATOM 753 O O . LEU A 1 94 ? 6.494 -20.419 -12.514 1.00 96.69 94 LEU A O 1
ATOM 757 N N . TRP A 1 95 ? 8.071 -19.266 -11.402 1.00 96.00 95 TRP A N 1
ATOM 758 C CA . TRP A 1 95 ? 9.141 -19.525 -12.367 1.00 96.00 95 TRP A CA 1
ATOM 759 C C . TRP A 1 95 ? 9.412 -21.013 -12.576 1.00 96.00 95 TRP A C 1
ATOM 761 O O . TRP A 1 95 ? 9.530 -21.456 -13.714 1.00 96.00 95 TRP A O 1
ATOM 771 N N . ALA A 1 96 ? 9.410 -21.801 -11.499 1.00 95.56 96 ALA A N 1
ATOM 772 C CA . ALA A 1 96 ? 9.533 -23.252 -11.595 1.00 95.56 96 ALA A CA 1
ATOM 773 C C . ALA A 1 96 ? 8.336 -23.915 -12.305 1.00 95.56 96 ALA A C 1
ATOM 775 O O . ALA A 1 96 ? 8.507 -24.938 -12.957 1.00 95.56 96 ALA A O 1
ATOM 776 N N . ALA A 1 97 ? 7.124 -23.366 -12.173 1.00 97.81 97 ALA A N 1
ATOM 777 C CA . ALA A 1 97 ? 5.916 -23.906 -12.798 1.00 97.81 97 ALA A CA 1
ATOM 778 C C . ALA A 1 97 ? 5.764 -23.518 -14.278 1.00 97.81 97 ALA A C 1
ATOM 780 O O . ALA A 1 97 ? 5.020 -24.180 -15.001 1.00 97.81 97 ALA A O 1
ATOM 781 N N . THR A 1 98 ? 6.431 -22.447 -14.715 1.00 96.62 98 THR A N 1
ATOM 782 C CA . THR A 1 98 ? 6.360 -21.922 -16.087 1.00 96.62 98 THR A CA 1
ATOM 783 C C . THR A 1 98 ? 7.667 -22.083 -16.863 1.00 96.62 98 THR A C 1
ATOM 785 O O . THR A 1 98 ? 7.804 -21.466 -17.913 1.00 96.62 98 THR A O 1
ATOM 788 N N . ASP A 1 99 ? 8.619 -22.872 -16.352 1.00 96.50 99 ASP A N 1
ATOM 789 C CA . ASP A 1 99 ? 9.954 -23.086 -16.935 1.00 96.50 99 ASP A CA 1
ATOM 790 C C . ASP A 1 99 ? 10.739 -21.783 -17.217 1.00 96.50 99 ASP A C 1
ATOM 792 O O . ASP A 1 99 ? 11.583 -21.734 -18.111 1.00 96.50 99 ASP A O 1
ATOM 796 N N . VAL A 1 100 ? 10.491 -20.724 -16.434 1.00 95.12 100 VAL A N 1
ATOM 797 C CA . VAL A 1 100 ? 11.214 -19.449 -16.555 1.00 95.12 100 VAL A CA 1
ATOM 798 C C . VAL A 1 100 ? 12.496 -19.531 -15.741 1.00 95.12 100 VAL A C 1
ATOM 800 O O . VAL A 1 100 ? 12.472 -19.574 -14.512 1.00 95.12 100 VAL A O 1
ATOM 803 N N . ASP A 1 101 ? 13.631 -19.514 -16.431 1.00 94.06 101 ASP A N 1
ATOM 804 C CA . ASP A 1 101 ? 14.943 -19.402 -15.805 1.00 94.06 101 ASP A CA 1
ATOM 805 C C . ASP A 1 101 ? 15.463 -17.961 -15.958 1.00 94.06 101 ASP A C 1
ATOM 807 O O . ASP A 1 101 ? 15.845 -17.582 -17.069 1.00 94.06 101 ASP A O 1
ATOM 811 N N . PRO A 1 102 ? 15.548 -17.155 -14.878 1.00 91.81 102 PRO A N 1
ATOM 812 C CA . PRO A 1 102 ? 15.994 -15.757 -14.937 1.00 91.81 102 PRO A CA 1
ATOM 813 C C . PRO A 1 102 ? 17.425 -15.578 -15.475 1.00 91.81 102 PRO A C 1
ATOM 815 O O . PRO A 1 102 ? 17.824 -14.456 -15.804 1.00 91.81 102 PRO A O 1
ATOM 818 N N . LYS A 1 103 ? 18.208 -16.661 -15.566 1.00 92.38 103 LYS A N 1
ATOM 819 C CA . LYS A 1 103 ? 19.526 -16.692 -16.208 1.00 92.38 103 LYS A CA 1
ATOM 820 C C . LYS A 1 103 ? 19.454 -16.702 -17.733 1.00 92.38 103 LYS A C 1
ATOM 822 O O . LYS A 1 103 ? 20.360 -16.188 -18.388 1.00 92.38 103 LYS A O 1
ATOM 827 N N . ASN A 1 104 ? 18.394 -17.286 -18.284 1.00 93.94 104 ASN A N 1
ATOM 828 C CA . ASN A 1 104 ? 18.229 -17.562 -19.710 1.00 93.94 104 ASN A CA 1
ATOM 829 C C . ASN A 1 104 ? 17.057 -16.798 -20.346 1.00 93.94 104 ASN A C 1
ATOM 831 O O . ASN A 1 104 ? 17.015 -16.666 -21.567 1.00 93.94 104 ASN A O 1
ATOM 835 N N . GLU A 1 105 ? 16.153 -16.258 -19.535 1.00 94.50 105 GLU A N 1
ATOM 836 C CA . GLU A 1 105 ? 14.988 -15.487 -19.952 1.00 94.50 105 GLU A CA 1
ATOM 837 C C . GLU A 1 105 ? 14.766 -14.307 -18.997 1.00 94.50 105 GLU A C 1
ATOM 839 O O . GLU A 1 105 ? 14.992 -14.411 -17.792 1.00 94.50 105 GLU A O 1
ATOM 844 N N . ASN A 1 106 ? 14.347 -13.159 -19.532 1.00 94.38 106 ASN A N 1
ATOM 845 C CA . ASN A 1 106 ? 13.992 -12.003 -18.714 1.00 94.38 106 ASN A CA 1
ATOM 846 C C . ASN A 1 106 ? 12.516 -12.122 -18.303 1.00 94.38 106 ASN A C 1
ATOM 848 O O . ASN A 1 106 ? 11.666 -12.114 -19.190 1.00 94.38 106 ASN A O 1
ATOM 852 N N . PRO A 1 107 ? 12.184 -12.204 -17.004 1.00 94.38 107 PRO A N 1
ATOM 853 C CA . PRO A 1 107 ? 10.808 -12.349 -16.553 1.00 94.38 107 PRO A CA 1
ATOM 854 C C . PRO A 1 107 ? 10.000 -11.066 -16.775 1.00 94.38 107 PRO A C 1
ATOM 856 O O . PRO A 1 107 ? 10.525 -9.949 -16.670 1.00 94.38 107 PRO A O 1
ATOM 859 N N . GLU A 1 108 ? 8.702 -11.230 -17.030 1.00 95.94 108 GLU A N 1
ATOM 860 C CA . GLU A 1 108 ? 7.757 -10.117 -17.106 1.00 95.94 108 GLU A CA 1
ATOM 861 C C . GLU A 1 108 ? 7.601 -9.412 -15.749 1.00 95.94 108 GLU A C 1
ATOM 863 O O . GLU A 1 108 ? 7.602 -10.029 -14.680 1.00 95.94 108 GLU A O 1
ATOM 868 N N . LEU A 1 109 ? 7.452 -8.092 -15.804 1.00 94.25 109 LEU A N 1
ATOM 869 C CA . LEU A 1 109 ? 7.198 -7.200 -14.686 1.00 94.25 109 LEU A CA 1
ATOM 870 C C . LEU A 1 109 ? 5.915 -6.418 -14.966 1.00 94.25 109 LEU A C 1
ATOM 872 O O . LEU A 1 109 ? 5.750 -5.827 -16.031 1.00 94.25 109 LEU A O 1
ATOM 876 N N . THR A 1 110 ? 5.040 -6.341 -13.970 1.00 94.69 110 THR A N 1
ATOM 877 C CA . THR A 1 110 ? 3.833 -5.513 -14.021 1.00 94.69 110 THR A CA 1
ATOM 878 C C . THR A 1 110 ? 3.640 -4.765 -12.709 1.00 94.69 110 THR A C 1
ATOM 880 O O . THR A 1 110 ? 4.215 -5.119 -11.677 1.00 94.69 110 THR A O 1
ATOM 883 N N . THR A 1 111 ? 2.815 -3.724 -12.740 1.00 94.12 111 THR A N 1
ATOM 884 C CA . THR A 1 111 ? 2.258 -3.115 -11.533 1.00 94.12 111 THR A CA 1
ATOM 885 C C . THR A 1 111 ? 1.113 -3.975 -10.989 1.00 94.12 111 THR A C 1
ATOM 887 O O . THR A 1 111 ? 0.408 -4.637 -11.752 1.00 94.12 111 THR A O 1
ATOM 890 N N . SER A 1 112 ? 0.934 -3.972 -9.667 1.00 94.88 112 SER A N 1
ATOM 891 C CA . SER A 1 112 ? -0.176 -4.636 -8.967 1.00 94.88 112 SER A CA 1
ATOM 892 C C . SER A 1 112 ? -1.359 -3.688 -8.743 1.00 94.88 112 SER A C 1
ATOM 894 O O . SER A 1 112 ? -1.291 -2.495 -9.049 1.00 94.88 112 SER A O 1
ATOM 896 N N . GLU A 1 113 ? -2.436 -4.180 -8.142 1.00 96.94 113 GLU A N 1
ATOM 897 C CA . GLU A 1 113 ? -3.502 -3.346 -7.595 1.00 96.94 113 GLU A CA 1
ATOM 898 C C . GLU A 1 113 ? -2.997 -2.382 -6.494 1.00 96.94 113 GLU A C 1
ATOM 900 O O . GLU A 1 113 ? -1.953 -2.636 -5.878 1.00 96.94 113 GLU A O 1
ATOM 905 N N . PRO A 1 114 ? -3.705 -1.264 -6.233 1.00 96.94 114 PRO A N 1
ATOM 906 C CA . PRO A 1 114 ? -3.346 -0.331 -5.166 1.00 96.94 114 PRO A CA 1
ATOM 907 C C . PRO A 1 114 ? -3.415 -0.948 -3.761 1.00 96.94 114 PRO A C 1
ATOM 909 O O . PRO A 1 114 ? -4.379 -1.629 -3.414 1.00 96.94 114 PRO A O 1
ATOM 912 N N . TYR A 1 115 ? -2.449 -0.594 -2.909 1.00 96.44 115 TYR A N 1
ATOM 913 C CA . TYR A 1 115 ? -2.439 -0.917 -1.479 1.00 96.44 115 TYR A CA 1
ATOM 914 C C . TYR A 1 115 ? -2.508 0.357 -0.630 1.00 96.44 115 TYR A C 1
ATOM 916 O O . TYR A 1 115 ? -1.926 1.381 -0.986 1.00 96.44 115 TYR A O 1
ATOM 924 N N . VAL A 1 116 ? -3.186 0.284 0.520 1.00 95.56 116 VAL A N 1
ATOM 925 C CA . VAL A 1 116 ? -3.276 1.385 1.492 1.00 95.56 116 VAL A CA 1
ATOM 926 C C . VAL A 1 116 ? -2.476 1.014 2.731 1.00 95.56 116 VAL A C 1
ATOM 928 O O . VAL A 1 116 ? -2.863 0.113 3.471 1.00 95.56 116 VAL A O 1
ATOM 931 N N . MET A 1 117 ? -1.354 1.700 2.941 1.00 95.44 117 MET A N 1
ATOM 932 C CA . MET A 1 117 ? -0.444 1.438 4.056 1.00 95.44 117 MET A CA 1
ATOM 933 C C . MET A 1 117 ? 0.492 2.631 4.322 1.00 95.44 117 MET A C 1
ATOM 935 O O . MET A 1 117 ? 0.612 3.532 3.481 1.00 95.44 117 MET A O 1
ATOM 939 N N . GLY A 1 118 ? 1.107 2.658 5.504 1.00 94.75 118 GLY A N 1
ATOM 940 C CA . GLY A 1 118 ? 1.814 3.834 6.031 1.00 94.75 118 GLY A CA 1
ATOM 941 C C . GLY A 1 118 ? 3.326 3.689 6.152 1.00 94.75 118 GLY A C 1
ATOM 942 O O . GLY A 1 118 ? 4.035 4.692 6.175 1.00 94.75 118 GLY A O 1
ATOM 943 N N . SER A 1 119 ? 3.843 2.458 6.211 1.00 96.06 119 SER A N 1
ATOM 944 C CA . SER A 1 119 ? 5.253 2.212 6.529 1.00 96.06 119 SER A CA 1
ATOM 945 C C . SER A 1 119 ? 6.172 2.057 5.316 1.00 96.06 119 SER A C 1
ATOM 947 O O . SER A 1 119 ? 7.381 2.240 5.454 1.00 96.06 119 SER A O 1
ATOM 949 N N . HIS A 1 120 ? 5.653 1.706 4.137 1.00 96.19 120 HIS A N 1
ATOM 950 C CA . HIS A 1 120 ? 6.470 1.426 2.947 1.00 96.19 120 HIS A CA 1
ATOM 951 C C . HIS A 1 120 ? 6.666 2.687 2.093 1.00 96.19 120 HIS A C 1
ATOM 953 O O . HIS A 1 120 ? 7.181 3.690 2.566 1.00 96.19 120 HIS A O 1
ATOM 959 N N . ALA A 1 121 ? 6.280 2.659 0.818 1.00 94.12 121 ALA A N 1
ATOM 960 C CA . ALA A 1 121 ? 6.476 3.765 -0.120 1.00 94.12 121 ALA A CA 1
ATOM 961 C C . ALA A 1 121 ? 5.331 4.796 -0.085 1.00 94.12 121 ALA A C 1
ATOM 963 O O . ALA A 1 121 ? 5.393 5.811 -0.774 1.00 94.12 121 ALA A O 1
ATOM 964 N N . THR A 1 122 ? 4.283 4.528 0.695 1.00 90.88 122 THR A N 1
ATOM 965 C CA . THR A 1 122 ? 3.095 5.370 0.857 1.00 90.88 122 THR A CA 1
ATOM 966 C C . THR A 1 122 ? 2.939 5.759 2.320 1.00 90.88 122 THR A C 1
ATOM 968 O O . THR A 1 122 ? 3.329 5.005 3.204 1.00 90.88 122 THR A O 1
ATOM 971 N N . GLY A 1 123 ? 2.382 6.944 2.578 1.00 94.12 123 GLY A N 1
ATOM 972 C CA . GLY A 1 123 ? 2.201 7.492 3.926 1.00 94.12 123 GLY A CA 1
ATOM 973 C C . GLY A 1 123 ? 0.738 7.540 4.363 1.00 94.12 123 GLY A C 1
ATOM 974 O O . GLY A 1 123 ? 0.325 8.538 4.953 1.00 94.12 123 GLY A O 1
ATOM 975 N N . CYS A 1 124 ? -0.067 6.531 4.017 1.00 96.75 124 CYS A N 1
ATOM 976 C CA . CYS A 1 124 ? -1.472 6.455 4.420 1.00 96.75 124 CYS A CA 1
ATOM 977 C C . CYS A 1 124 ? -1.576 5.990 5.878 1.00 96.75 124 CYS A C 1
ATOM 979 O O . CYS A 1 124 ? -0.934 5.018 6.249 1.00 96.75 124 CYS A O 1
ATOM 981 N N . GLY A 1 125 ? -2.413 6.628 6.695 1.00 96.56 125 GLY A N 1
ATOM 982 C CA . GLY A 1 125 ? -2.651 6.182 8.068 1.00 96.56 125 GLY A CA 1
ATOM 983 C C . GLY A 1 125 ? -3.242 7.277 8.947 1.00 96.56 125 GLY A C 1
ATOM 984 O O . GLY A 1 125 ? -3.608 8.350 8.465 1.00 96.56 125 GLY A O 1
ATOM 985 N N . GLY A 1 126 ? -3.343 7.000 10.245 1.00 96.25 126 GLY A N 1
ATOM 986 C CA . GLY A 1 126 ? -3.807 7.963 11.237 1.00 96.25 126 GLY A CA 1
ATOM 987 C C . GLY A 1 126 ? -2.832 9.127 11.412 1.00 96.25 126 GLY A C 1
ATOM 988 O O . GLY A 1 126 ? -1.616 8.965 11.289 1.00 96.25 126 GLY A O 1
ATOM 989 N N . TRP A 1 127 ? -3.370 10.305 11.727 1.00 97.06 127 TRP A N 1
ATOM 990 C CA . TRP A 1 127 ? -2.572 11.485 12.050 1.00 97.06 127 TRP A CA 1
ATOM 991 C C . TRP A 1 127 ? -2.044 11.380 13.482 1.00 97.06 127 TRP A C 1
ATOM 993 O O . TRP A 1 127 ? -2.834 11.305 14.426 1.00 97.06 127 TRP A O 1
ATOM 1003 N N . ALA A 1 128 ? -0.720 11.347 13.636 1.00 96.88 128 ALA A N 1
ATOM 1004 C CA . ALA A 1 128 ? -0.053 11.127 14.915 1.00 96.88 128 ALA A CA 1
ATOM 1005 C C . ALA A 1 128 ? 0.938 12.249 15.236 1.00 96.88 128 ALA A C 1
ATOM 1007 O O . ALA A 1 128 ? 1.568 12.806 14.338 1.00 96.88 128 ALA A O 1
ATOM 1008 N N . SER A 1 129 ? 1.072 12.569 16.521 1.00 97.56 129 SER A N 1
ATOM 1009 C CA . SER A 1 129 ? 1.919 13.663 16.977 1.00 97.56 129 SER A CA 1
ATOM 1010 C C . SER A 1 129 ? 3.381 13.313 16.769 1.00 97.56 129 SER A C 1
ATOM 1012 O O . SER A 1 129 ? 3.781 12.164 16.983 1.00 97.56 129 SER A O 1
ATOM 1014 N N . GLY A 1 130 ? 4.192 14.290 16.379 1.00 96.75 130 GLY A N 1
ATOM 1015 C CA . GLY A 1 130 ? 5.635 14.099 16.353 1.00 96.75 130 GLY A CA 1
ATOM 1016 C C . GLY A 1 130 ? 6.284 14.287 17.736 1.00 96.75 130 GLY A C 1
ATOM 1017 O O . GLY A 1 130 ? 5.600 14.498 18.742 1.00 96.75 130 GLY A O 1
ATOM 1018 N N . PRO A 1 131 ? 7.618 14.180 17.825 1.00 96.12 131 PRO A N 1
ATOM 1019 C CA . PRO A 1 131 ? 8.356 14.431 19.058 1.00 96.12 131 PRO A CA 1
ATOM 1020 C C . PRO A 1 131 ? 8.539 15.937 19.325 1.00 96.12 131 PRO A C 1
ATOM 1022 O O . PRO A 1 131 ? 8.647 16.728 18.388 1.00 96.12 131 PRO A O 1
ATOM 1025 N N . GLU A 1 132 ? 8.593 16.323 20.602 1.00 95.44 132 GLU A N 1
ATOM 1026 C CA . GLU A 1 132 ? 8.648 17.721 21.074 1.00 95.44 132 GLU A CA 1
ATOM 1027 C C . GLU A 1 132 ? 9.847 18.517 20.532 1.00 95.44 132 GLU A C 1
ATOM 1029 O O . GLU A 1 132 ? 9.745 19.714 20.289 1.00 95.44 132 GLU A O 1
ATOM 1034 N N . ASP A 1 133 ? 10.985 17.859 20.324 1.00 96.62 133 ASP A N 1
ATOM 1035 C CA . ASP A 1 133 ? 12.254 18.485 19.949 1.00 96.62 133 ASP A CA 1
ATOM 1036 C C . ASP A 1 133 ? 12.382 18.805 18.451 1.00 96.62 133 ASP A C 1
ATOM 1038 O O . ASP A 1 133 ? 13.247 19.593 18.069 1.00 96.62 133 ASP A O 1
ATOM 1042 N N . ILE A 1 134 ? 11.540 18.208 17.602 1.00 95.62 134 ILE A N 1
ATOM 1043 C CA . ILE A 1 134 ? 11.612 18.353 16.135 1.00 95.62 134 ILE A CA 1
ATOM 1044 C C .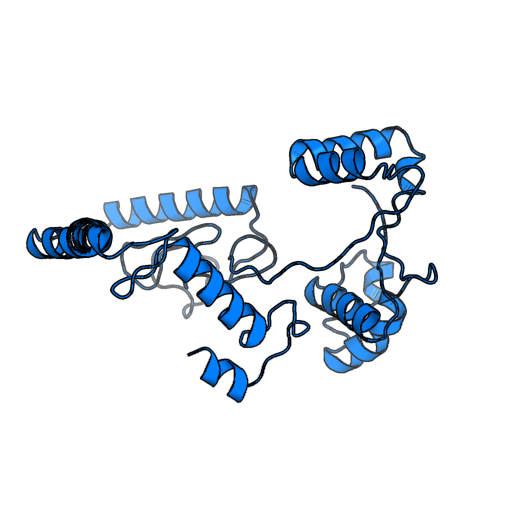 ILE A 1 134 ? 10.311 18.917 15.558 1.00 95.62 134 ILE A C 1
ATOM 1046 O O . ILE A 1 134 ? 10.328 19.582 14.521 1.00 95.62 134 ILE A O 1
ATOM 1050 N N . SER A 1 135 ? 9.175 18.640 16.196 1.00 96.12 135 SER A N 1
ATOM 1051 C CA . SER A 1 135 ? 7.870 18.966 15.624 1.00 96.12 135 SER A CA 1
ATOM 1052 C C . SER A 1 135 ? 7.575 20.460 15.730 1.00 96.12 135 SER A C 1
ATOM 1054 O O . SER A 1 135 ? 7.731 21.033 16.810 1.00 96.12 135 SER A O 1
ATOM 1056 N N . PRO A 1 136 ? 7.091 21.102 14.654 1.00 96.19 136 PRO A N 1
ATOM 1057 C CA . PRO A 1 136 ? 6.565 22.453 14.764 1.00 96.19 136 PRO A CA 1
ATOM 1058 C C . PRO A 1 136 ? 5.302 22.457 15.651 1.00 96.19 136 PRO A C 1
ATOM 1060 O O . PRO A 1 136 ? 4.645 21.415 15.775 1.00 96.19 136 PRO A O 1
ATOM 1063 N N . PRO A 1 137 ? 4.935 23.601 16.262 1.00 95.25 137 PRO A N 1
ATOM 1064 C CA . PRO A 1 137 ? 3.812 23.681 17.200 1.00 95.25 137 PRO A CA 1
ATOM 1065 C C . PRO A 1 137 ? 2.493 23.121 16.651 1.00 95.25 137 PRO A C 1
ATOM 1067 O O . PRO A 1 137 ? 1.733 22.497 17.382 1.00 95.25 137 PRO A O 1
ATOM 1070 N N . GLU A 1 138 ? 2.230 23.296 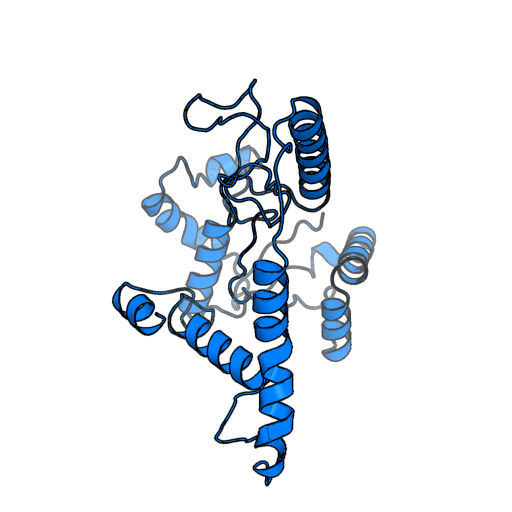15.357 1.00 95.00 138 GLU A N 1
ATOM 1071 C CA . GLU A 1 138 ? 1.034 22.794 14.679 1.00 95.00 138 GLU A CA 1
ATOM 1072 C C . GLU A 1 138 ? 0.978 21.261 14.545 1.00 95.00 138 GLU A C 1
ATOM 1074 O O . GLU A 1 138 ? -0.109 20.712 14.367 1.00 95.00 138 GLU A O 1
ATOM 1079 N N . TYR A 1 139 ? 2.111 20.555 14.651 1.00 96.31 139 TYR A N 1
ATOM 1080 C CA . TYR A 1 139 ? 2.213 19.089 14.526 1.00 96.31 139 TYR A CA 1
ATOM 1081 C C . TYR A 1 139 ? 2.571 18.392 15.848 1.00 96.31 139 TYR A C 1
ATOM 1083 O O . TYR A 1 139 ? 2.867 17.192 15.877 1.00 96.31 139 TYR A O 1
ATOM 1091 N N . PHE A 1 140 ? 2.500 19.126 16.960 1.00 96.94 140 PHE A N 1
ATOM 1092 C CA . PHE A 1 140 ? 2.783 18.626 18.298 1.00 96.94 140 PHE A CA 1
ATOM 1093 C C . PHE A 1 140 ? 1.600 18.847 19.245 1.00 96.94 140 PHE A C 1
ATOM 1095 O O . PHE A 1 140 ? 1.178 19.974 19.481 1.00 96.94 140 PHE A O 1
ATOM 1102 N N . TRP A 1 141 ? 1.080 17.768 19.831 1.00 95.75 141 TRP A N 1
ATOM 1103 C CA . TRP A 1 141 ? -0.027 17.813 20.794 1.00 95.75 141 TRP A CA 1
ATOM 1104 C C . TRP A 1 141 ? 0.212 16.911 22.013 1.00 95.75 141 TRP A C 1
ATOM 1106 O O . TRP A 1 141 ? -0.726 16.441 22.655 1.00 95.75 141 TRP A O 1
ATOM 1116 N N . GLY A 1 142 ? 1.483 16.693 22.365 1.00 95.62 142 GLY A N 1
ATOM 1117 C CA . GLY A 1 142 ? 1.881 16.193 23.682 1.00 95.62 142 GLY A CA 1
ATOM 1118 C C . GLY A 1 142 ? 2.767 14.956 23.640 1.00 95.62 142 GLY A C 1
ATOM 1119 O O . GLY A 1 142 ? 3.921 15.011 24.057 1.00 95.62 142 GLY A O 1
ATOM 1120 N N . TYR A 1 143 ? 2.246 13.829 23.159 1.00 98.00 143 TYR A N 1
ATOM 1121 C CA . TYR A 1 143 ? 2.942 12.543 23.247 1.00 98.00 143 TYR A CA 1
ATOM 1122 C C . TYR A 1 143 ? 3.300 12.024 21.859 1.00 98.00 143 TYR A C 1
ATOM 1124 O O . TYR A 1 143 ? 2.428 11.859 21.009 1.00 98.00 143 TYR A O 1
ATOM 1132 N N . ASN A 1 144 ? 4.586 11.736 21.641 1.00 98.00 144 ASN A N 1
ATOM 1133 C CA . ASN A 1 144 ? 5.078 11.226 20.362 1.00 98.00 144 ASN A CA 1
ATOM 1134 C C . ASN A 1 144 ? 4.293 9.973 19.938 1.00 98.00 144 ASN A C 1
ATOM 1136 O O . ASN A 1 144 ? 4.124 9.038 20.721 1.00 98.00 144 ASN A O 1
ATOM 1140 N N . ARG A 1 145 ? 3.833 9.961 18.689 1.00 97.88 145 ARG A N 1
ATOM 1141 C CA . ARG A 1 145 ? 2.994 8.925 18.072 1.00 97.88 145 ARG A CA 1
ATOM 1142 C C . ARG A 1 145 ? 1.600 8.725 18.680 1.00 97.88 145 ARG A C 1
ATOM 1144 O O . ARG A 1 145 ? 0.917 7.768 18.312 1.00 97.88 145 ARG A O 1
ATOM 1151 N N . MET A 1 146 ? 1.138 9.627 19.546 1.00 98.19 146 MET A N 1
ATOM 1152 C CA . MET A 1 146 ? -0.270 9.680 19.945 1.00 98.19 146 MET A CA 1
ATOM 1153 C C . MET A 1 146 ? -1.105 10.231 18.791 1.00 98.19 146 MET A C 1
ATOM 1155 O O . MET A 1 146 ? -0.748 11.245 18.194 1.00 98.19 146 MET A O 1
ATOM 1159 N N . MET A 1 147 ? -2.212 9.573 18.471 1.00 97.25 147 MET A N 1
ATOM 1160 C CA . MET A 1 147 ? -3.178 10.067 17.496 1.00 97.25 147 MET A CA 1
ATOM 1161 C C . MET A 1 147 ? -3.959 11.263 18.060 1.00 97.25 147 MET A C 1
ATOM 1163 O O . MET A 1 147 ? -3.725 11.718 19.179 1.00 97.25 147 MET A O 1
ATOM 1167 N N . THR A 1 148 ? -4.908 11.794 17.293 1.00 95.94 148 THR A N 1
ATOM 1168 C CA . THR A 1 148 ? -5.813 12.854 17.772 1.00 95.94 148 THR A CA 1
ATOM 1169 C C . THR A 1 148 ? -6.800 12.371 18.840 1.00 95.94 148 THR A C 1
ATOM 1171 O O . THR A 1 148 ? -7.425 13.189 19.508 1.00 95.94 148 THR A O 1
ATOM 1174 N N . ILE A 1 149 ? -6.958 11.053 18.999 1.00 96.12 149 ILE A N 1
ATOM 1175 C CA . ILE A 1 149 ? -7.693 10.443 20.109 1.00 96.12 149 ILE A CA 1
ATOM 1176 C C . ILE A 1 149 ? -6.716 10.276 21.275 1.00 96.12 149 ILE A C 1
ATOM 1178 O O . ILE A 1 149 ? -5.720 9.561 21.156 1.00 96.12 149 ILE A O 1
ATOM 1182 N N . GLU A 1 150 ? -7.006 10.927 22.400 1.00 95.44 150 GLU A N 1
ATOM 1183 C CA . GLU A 1 150 ? -6.162 10.860 23.593 1.00 95.44 150 GLU A CA 1
ATOM 1184 C C . GLU A 1 150 ? -6.008 9.415 24.088 1.00 95.44 150 GLU A C 1
ATOM 1186 O O . GLU A 1 150 ? -6.972 8.652 24.154 1.00 95.44 150 GLU A O 1
ATOM 1191 N N . GLY A 1 151 ? -4.770 9.025 24.400 1.00 95.75 151 GLY A N 1
ATOM 1192 C CA . GLY A 1 151 ? -4.446 7.668 24.841 1.00 95.75 151 GLY A CA 1
ATOM 1193 C C . GLY A 1 151 ? -4.385 6.619 23.723 1.00 95.75 151 GLY A C 1
ATOM 1194 O O . GLY A 1 151 ? -3.966 5.492 23.988 1.00 95.75 151 GLY A O 1
ATOM 1195 N N . LEU A 1 152 ? -4.736 6.959 22.474 1.00 97.69 152 LEU A N 1
ATOM 1196 C CA . LEU A 1 152 ? -4.557 6.080 21.317 1.00 97.69 152 LEU A CA 1
ATOM 1197 C C . LEU A 1 152 ? -3.225 6.378 20.623 1.00 97.69 152 LEU A C 1
ATOM 1199 O O . LEU A 1 152 ? -2.989 7.489 20.157 1.00 97.69 152 LEU A O 1
ATOM 1203 N N . PHE A 1 153 ? -2.372 5.365 20.505 1.00 98.25 153 PHE A N 1
ATOM 1204 C CA . PHE A 1 153 ? -1.064 5.463 19.856 1.00 98.25 153 PHE A CA 1
ATOM 1205 C C . PHE A 1 153 ? -1.012 4.584 18.608 1.00 98.25 153 PHE A C 1
ATOM 1207 O O . PHE A 1 153 ? -1.675 3.549 18.543 1.00 98.25 153 PHE A O 1
ATOM 1214 N N . GLY A 1 154 ? -0.205 4.983 17.627 1.00 96.88 154 GLY A N 1
ATOM 1215 C CA . GLY A 1 154 ? 0.022 4.217 16.402 1.00 96.88 154 GLY A CA 1
ATOM 1216 C C . GLY A 1 154 ? 1.505 4.020 16.102 1.00 96.88 154 GLY A C 1
ATOM 1217 O O . GLY A 1 154 ? 2.352 4.775 16.570 1.00 96.88 154 GLY A O 1
ATOM 1218 N N . ALA A 1 155 ? 1.817 3.013 15.291 1.00 97.31 155 ALA A N 1
ATOM 1219 C CA . ALA A 1 155 ? 3.138 2.797 14.705 1.00 97.31 155 ALA A CA 1
ATOM 1220 C C . ALA A 1 155 ? 3.020 1.966 13.419 1.00 97.31 155 ALA A C 1
ATOM 1222 O O . ALA A 1 155 ? 2.026 1.252 13.240 1.00 97.31 155 ALA A O 1
ATOM 1223 N N . GLY A 1 156 ? 4.035 2.028 12.553 1.00 96.81 156 GLY A N 1
ATOM 1224 C CA . GLY A 1 156 ? 4.045 1.290 11.293 1.00 96.81 156 GLY A CA 1
ATOM 1225 C C . GLY A 1 156 ? 2.883 1.719 10.401 1.00 96.81 156 GLY A C 1
ATOM 1226 O O . GLY A 1 156 ? 2.565 2.902 10.314 1.00 96.81 156 GLY A O 1
ATOM 1227 N N . ASP A 1 157 ? 2.192 0.759 9.786 1.00 97.75 157 ASP A N 1
ATOM 1228 C CA . ASP A 1 157 ? 1.107 1.051 8.836 1.00 97.75 157 ASP A CA 1
ATOM 1229 C C . ASP A 1 157 ? -0.102 1.781 9.437 1.00 97.75 157 ASP A C 1
ATOM 1231 O O . ASP A 1 157 ? -0.917 2.326 8.697 1.00 97.75 157 ASP A O 1
ATOM 1235 N N . ALA A 1 158 ? -0.231 1.824 10.767 1.00 96.25 158 ALA A N 1
ATOM 1236 C CA . ALA A 1 158 ? -1.304 2.569 11.417 1.00 96.25 158 ALA A CA 1
ATOM 1237 C C . ALA A 1 158 ? -1.105 4.095 11.351 1.00 96.25 158 ALA A C 1
ATOM 1239 O O . ALA A 1 158 ? -2.070 4.832 11.558 1.00 96.25 158 ALA A O 1
ATOM 1240 N N . VAL A 1 159 ? 0.117 4.582 11.103 1.00 95.88 159 VAL A N 1
ATOM 1241 C CA . VAL A 1 159 ? 0.463 6.011 11.129 1.00 95.88 159 VAL A CA 1
ATOM 1242 C C . VAL A 1 159 ? 0.764 6.512 9.724 1.00 95.88 159 VAL A C 1
ATOM 1244 O O . VAL A 1 159 ? 1.534 5.911 8.982 1.00 95.88 159 VAL A O 1
ATOM 1247 N N . GLY A 1 160 ? 0.142 7.633 9.364 1.00 95.81 160 GLY A N 1
ATOM 1248 C CA . GLY A 1 160 ? 0.367 8.305 8.091 1.00 95.81 160 GLY A CA 1
ATOM 1249 C C . GLY A 1 160 ? 1.439 9.391 8.175 1.00 95.81 160 GLY A C 1
ATOM 1250 O O . GLY A 1 160 ? 1.909 9.760 9.248 1.00 95.81 160 GLY A O 1
ATOM 1251 N N . GLY A 1 161 ? 1.816 9.937 7.019 1.00 91.75 161 GLY A N 1
ATOM 1252 C CA . GLY A 1 161 ? 2.712 11.095 6.916 1.00 91.75 161 GLY A CA 1
ATOM 1253 C C . GLY A 1 161 ? 4.202 10.818 7.155 1.00 91.75 161 GLY A C 1
ATOM 1254 O O . GLY A 1 161 ? 5.016 11.696 6.883 1.00 91.75 161 GLY A O 1
ATOM 1255 N N . THR A 1 162 ? 4.583 9.613 7.594 1.00 91.81 162 THR A N 1
ATOM 1256 C CA . THR A 1 162 ? 5.989 9.208 7.784 1.00 91.81 162 THR A CA 1
ATOM 1257 C C . THR A 1 162 ? 6.321 7.894 7.058 1.00 91.81 162 THR A C 1
ATOM 1259 O O . THR A 1 162 ? 6.582 6.890 7.719 1.00 91.81 162 THR A O 1
ATOM 1262 N N . PRO A 1 163 ? 6.307 7.875 5.707 1.00 95.25 163 PRO A N 1
ATOM 1263 C CA . PRO A 1 163 ? 6.646 6.685 4.923 1.00 95.25 163 PRO A CA 1
ATOM 1264 C C . PRO A 1 163 ? 8.134 6.314 5.047 1.00 95.25 163 PRO A C 1
ATOM 1266 O O . PRO A 1 163 ? 8.928 7.017 5.669 1.00 95.25 163 PRO A O 1
ATOM 1269 N N . HIS A 1 164 ? 8.530 5.229 4.384 1.00 97.06 164 HIS A N 1
ATOM 1270 C CA . HIS A 1 164 ? 9.886 4.670 4.350 1.00 97.06 164 HIS A CA 1
ATOM 1271 C C . HIS A 1 164 ? 10.400 4.170 5.707 1.00 97.06 164 HIS A C 1
ATOM 1273 O O . HIS A 1 164 ? 11.608 4.077 5.931 1.00 97.06 164 HIS A O 1
ATOM 1279 N N . ALA A 1 165 ? 9.488 3.783 6.597 1.00 96.12 165 ALA A N 1
ATOM 1280 C CA . ALA A 1 165 ? 9.821 3.102 7.836 1.00 96.12 165 ALA A CA 1
ATOM 1281 C C . ALA A 1 165 ? 10.249 1.641 7.578 1.00 96.12 165 ALA A C 1
ATOM 1283 O O . ALA A 1 165 ? 11.227 1.169 8.156 1.00 96.12 165 ALA A O 1
ATOM 1284 N N . PHE A 1 166 ? 9.556 0.920 6.689 1.00 97.19 166 PHE A N 1
ATOM 1285 C CA . PHE A 1 166 ? 9.741 -0.519 6.443 1.00 97.19 166 PHE A CA 1
ATOM 1286 C C . PHE A 1 166 ? 9.756 -1.328 7.756 1.00 97.19 166 PHE A C 1
ATOM 1288 O O . PHE A 1 166 ? 9.196 -0.904 8.766 1.00 97.19 166 PHE A O 1
ATOM 1295 N N . SER A 1 167 ? 10.373 -2.509 7.778 1.00 96.94 167 SER A N 1
ATOM 1296 C CA . SER A 1 167 ? 10.393 -3.384 8.958 1.00 96.94 167 SER A CA 1
ATOM 1297 C C . SER A 1 167 ? 11.105 -2.754 10.164 1.00 96.94 167 SER A C 1
ATOM 1299 O O . SER A 1 167 ? 10.548 -2.701 11.263 1.00 96.94 167 SER A O 1
ATOM 1301 N N . SER A 1 168 ? 12.326 -2.248 9.975 1.00 98.00 168 SER A N 1
ATOM 1302 C CA . SER A 1 168 ? 13.157 -1.697 11.053 1.00 98.00 168 SER A CA 1
ATOM 1303 C C . SER A 1 168 ? 12.624 -0.370 11.594 1.00 98.00 168 SER A C 1
ATOM 1305 O O . SER A 1 168 ? 12.618 -0.155 12.811 1.00 98.00 168 SER A O 1
ATOM 1307 N N . GLY A 1 169 ? 12.140 0.510 10.719 1.00 97.88 169 GLY A N 1
ATOM 1308 C CA . GLY A 1 169 ? 11.504 1.762 11.102 1.00 97.88 169 GLY A CA 1
ATOM 1309 C C . GLY A 1 169 ? 10.160 1.523 11.774 1.00 97.88 169 GLY A C 1
ATOM 1310 O O . GLY A 1 169 ? 9.944 2.096 12.833 1.00 97.88 169 GLY A O 1
ATOM 1311 N N . SER A 1 170 ? 9.315 0.610 11.277 1.00 98.00 170 SER A N 1
ATOM 1312 C CA . SER A 1 170 ? 8.036 0.288 11.941 1.00 98.00 170 SER A CA 1
ATOM 1313 C C . SER A 1 170 ? 8.253 -0.251 13.352 1.00 98.00 170 SER A C 1
ATOM 1315 O O . SER A 1 170 ? 7.591 0.168 14.301 1.00 98.00 170 SER A O 1
ATOM 1317 N N . PHE A 1 171 ? 9.241 -1.135 13.527 1.00 98.50 171 PHE A N 1
ATOM 1318 C CA . PHE A 1 171 ? 9.633 -1.614 14.851 1.00 98.50 171 PHE A CA 1
ATOM 1319 C C . PHE A 1 171 ? 10.124 -0.468 15.749 1.00 98.50 171 PHE A C 1
ATOM 1321 O O . PHE A 1 171 ? 9.788 -0.396 16.932 1.00 98.50 171 PHE A O 1
ATOM 1328 N N . THR A 1 172 ? 10.903 0.457 15.188 1.00 98.50 172 THR A N 1
ATOM 1329 C CA . THR A 1 172 ? 11.419 1.624 15.912 1.00 98.50 172 THR A CA 1
ATOM 1330 C C . THR A 1 172 ? 10.303 2.592 16.302 1.00 98.50 172 THR A C 1
ATOM 1332 O O . THR A 1 172 ? 10.268 3.037 17.447 1.00 98.50 172 THR A O 1
ATOM 1335 N N . GLU A 1 173 ? 9.350 2.868 15.414 1.00 98.12 173 GLU A N 1
ATOM 1336 C CA . GLU A 1 173 ? 8.151 3.649 15.720 1.00 98.12 173 GLU A CA 1
ATOM 1337 C C . GLU A 1 173 ? 7.343 3.011 16.847 1.00 98.12 173 GLU A C 1
ATOM 1339 O O . GLU A 1 173 ? 6.937 3.718 17.766 1.00 98.12 173 GLU A O 1
ATOM 1344 N N . GLY A 1 174 ? 7.203 1.681 16.852 1.00 98.44 174 GLY A N 1
ATOM 1345 C CA . GLY A 1 174 ? 6.559 0.953 17.945 1.00 98.44 174 GLY A CA 1
ATOM 1346 C C . GLY A 1 174 ? 7.245 1.192 19.292 1.00 98.44 174 GLY A C 1
ATOM 1347 O O . GLY A 1 174 ? 6.580 1.421 20.300 1.00 98.44 174 GLY A O 1
ATOM 1348 N N . ARG A 1 175 ? 8.584 1.231 19.319 1.00 98.75 175 ARG A N 1
ATOM 1349 C CA . ARG A 1 175 ? 9.349 1.566 20.535 1.00 98.75 175 ARG A CA 1
ATOM 1350 C C . ARG A 1 175 ? 9.125 3.009 20.987 1.00 98.75 175 ARG A C 1
ATOM 1352 O O . ARG A 1 175 ? 9.047 3.257 22.190 1.00 98.75 175 ARG A O 1
ATOM 1359 N N . LEU A 1 176 ? 9.040 3.953 20.048 1.00 98.12 176 LEU A N 1
ATOM 1360 C CA . LEU A 1 176 ? 8.778 5.365 20.344 1.00 98.12 176 LEU A CA 1
ATOM 1361 C C . LEU A 1 176 ? 7.369 5.555 20.914 1.00 98.12 176 LEU A C 1
ATOM 1363 O O . LEU A 1 176 ? 7.225 6.161 21.976 1.00 98.12 176 LEU A O 1
ATOM 1367 N N . ALA A 1 177 ? 6.367 4.974 20.253 1.00 98.31 177 ALA A N 1
ATOM 1368 C CA . ALA A 1 177 ? 4.979 4.979 20.695 1.00 98.31 177 ALA A CA 1
ATOM 1369 C C . ALA A 1 177 ? 4.834 4.337 22.081 1.00 98.31 177 ALA A C 1
ATOM 1371 O O . ALA A 1 177 ? 4.223 4.926 22.965 1.00 98.31 177 ALA A O 1
ATOM 1372 N N . ALA A 1 178 ? 5.471 3.185 22.319 1.00 98.62 178 ALA A N 1
ATOM 1373 C CA . ALA A 1 178 ? 5.433 2.512 23.617 1.00 98.62 178 ALA A CA 1
ATOM 1374 C C . ALA A 1 178 ? 6.043 3.365 24.741 1.00 98.62 178 ALA A C 1
ATOM 1376 O O . ALA A 1 178 ? 5.451 3.493 25.810 1.00 98.62 178 ALA A O 1
ATOM 1377 N N . LYS A 1 179 ? 7.200 4.000 24.503 1.00 98.62 179 LYS A N 1
ATOM 1378 C CA . LYS A 1 179 ? 7.817 4.903 25.489 1.00 98.62 179 LYS A CA 1
ATOM 1379 C C . LYS A 1 179 ? 6.909 6.098 25.804 1.00 98.62 179 LYS A C 1
ATOM 1381 O O . LYS A 1 179 ? 6.789 6.481 26.966 1.00 98.62 179 LYS A O 1
ATOM 1386 N N . ALA A 1 180 ? 6.288 6.684 24.782 1.00 98.44 180 ALA A N 1
ATOM 1387 C CA . ALA A 1 180 ? 5.370 7.805 24.945 1.00 98.44 180 ALA A CA 1
ATOM 1388 C C . ALA A 1 180 ? 4.075 7.395 25.667 1.00 98.44 180 ALA A C 1
ATOM 1390 O O . ALA A 1 180 ? 3.609 8.136 26.527 1.00 98.44 180 ALA A O 1
ATOM 1391 N N . ALA A 1 181 ? 3.550 6.199 25.391 1.00 98.31 181 ALA A N 1
ATOM 1392 C CA . ALA A 1 181 ? 2.387 5.642 26.071 1.00 98.31 181 ALA A CA 1
ATOM 1393 C C . ALA A 1 181 ? 2.655 5.382 27.562 1.00 98.31 181 ALA A C 1
ATOM 1395 O O . ALA A 1 181 ? 1.828 5.743 28.395 1.00 98.31 181 ALA A O 1
ATOM 1396 N N . CYS A 1 182 ? 3.828 4.845 27.926 1.00 98.44 182 CYS A N 1
ATOM 1397 C CA . CYS A 1 182 ? 4.212 4.732 29.338 1.00 98.44 182 CYS A CA 1
ATOM 1398 C C . CYS A 1 182 ? 4.241 6.105 30.015 1.00 98.44 182 CYS A C 1
ATOM 1400 O O . CYS A 1 182 ? 3.657 6.272 31.079 1.00 98.44 182 CYS A O 1
ATOM 1402 N N . LYS A 1 183 ? 4.835 7.114 29.362 1.00 98.25 183 LYS A N 1
ATOM 1403 C CA . LYS A 1 183 ? 4.844 8.482 29.891 1.00 98.25 183 LYS A CA 1
ATOM 1404 C C . LYS A 1 183 ? 3.425 9.048 30.057 1.00 98.25 183 LYS A C 1
ATOM 1406 O O . LYS A 1 183 ? 3.153 9.698 31.057 1.00 98.25 183 LYS A O 1
ATOM 1411 N N . TYR A 1 184 ? 2.526 8.802 29.104 1.00 98.06 184 TYR A N 1
ATOM 1412 C CA . TYR A 1 184 ? 1.120 9.215 29.187 1.00 98.06 184 TYR A CA 1
ATOM 1413 C C . TYR A 1 184 ? 0.428 8.631 30.428 1.00 98.06 184 TYR A C 1
ATOM 1415 O O . TYR A 1 184 ? -0.301 9.336 31.125 1.00 98.06 184 TYR A O 1
ATOM 1423 N N . ILE A 1 185 ? 0.700 7.360 30.734 1.00 98.06 185 ILE A N 1
ATOM 1424 C CA . ILE A 1 185 ? 0.193 6.686 31.935 1.00 98.06 185 ILE A CA 1
ATOM 1425 C C . ILE A 1 185 ? 0.820 7.281 33.204 1.00 98.06 185 ILE A C 1
ATOM 1427 O O . ILE A 1 185 ? 0.084 7.641 34.118 1.00 98.06 185 ILE A O 1
ATOM 1431 N N . ASP A 1 186 ? 2.146 7.428 33.246 1.00 98.19 186 ASP A N 1
ATOM 1432 C CA . ASP A 1 186 ? 2.877 7.951 34.412 1.00 98.19 186 ASP A CA 1
ATOM 1433 C C . ASP A 1 186 ? 2.498 9.407 34.743 1.00 98.19 186 ASP A C 1
ATOM 1435 O O . ASP A 1 186 ? 2.489 9.803 35.907 1.00 98.19 186 ASP A O 1
ATOM 1439 N N . ASP A 1 187 ? 2.138 10.199 33.730 1.00 97.88 187 ASP A N 1
ATOM 1440 C CA . ASP A 1 187 ? 1.637 11.570 33.881 1.00 97.88 187 ASP A CA 1
ATOM 1441 C C . ASP A 1 187 ? 0.159 11.620 34.351 1.00 97.88 187 ASP A C 1
ATOM 1443 O O . ASP A 1 187 ? -0.437 12.701 34.410 1.00 97.88 187 ASP A O 1
ATOM 1447 N N . GLY A 1 188 ? -0.465 10.469 34.634 1.00 97.50 188 GLY A N 1
ATOM 1448 C CA . GLY A 1 188 ? -1.853 10.352 35.094 1.00 97.50 188 GLY A CA 1
ATOM 1449 C C . GLY A 1 188 ? -2.902 10.609 34.008 1.00 97.50 188 GLY A C 1
ATOM 1450 O O . GLY A 1 188 ? -4.089 10.707 34.305 1.00 97.50 188 GLY A O 1
ATOM 1451 N N . LYS A 1 189 ? -2.513 10.722 32.729 1.00 96.81 189 LYS A N 1
ATOM 1452 C CA . LYS A 1 189 ? -3.456 11.048 31.641 1.00 96.81 189 LYS A CA 1
ATOM 1453 C C . LYS A 1 189 ? -4.405 9.906 31.298 1.00 96.81 189 LYS A C 1
ATOM 1455 O O . LYS A 1 189 ? -5.473 10.148 30.754 1.00 96.81 189 LYS A O 1
ATOM 1460 N N . ALA A 1 190 ? -4.025 8.676 31.635 1.00 94.25 190 ALA A N 1
ATOM 1461 C CA . ALA A 1 190 ? -4.882 7.507 31.481 1.00 94.25 190 ALA A CA 1
ATOM 1462 C C . ALA A 1 190 ? -5.894 7.333 32.633 1.00 94.25 190 ALA A C 1
ATOM 1464 O O . ALA A 1 190 ? -6.735 6.432 32.575 1.00 94.25 190 ALA A O 1
ATOM 1465 N N . GLU A 1 191 ? -5.824 8.151 33.690 1.00 95.00 191 GLU A N 1
ATOM 1466 C CA . GLU A 1 191 ? -6.754 8.054 34.815 1.00 95.00 191 GLU A CA 1
ATOM 1467 C C . GLU A 1 191 ? -8.189 8.371 34.373 1.00 95.00 191 GLU A C 1
ATOM 1469 O O . GLU A 1 191 ? -8.455 9.339 33.666 1.00 95.00 191 GLU A O 1
ATOM 1474 N N . GLY A 1 192 ? -9.139 7.538 34.802 1.00 88.50 192 GLY A N 1
ATOM 1475 C CA . GLY A 1 192 ? -10.556 7.713 34.474 1.00 88.50 192 GLY A CA 1
ATOM 1476 C C . GLY A 1 192 ? -10.994 7.113 33.134 1.00 88.50 192 GLY A C 1
ATOM 1477 O O . GLY A 1 192 ? -12.195 7.120 32.852 1.00 88.50 192 GLY A O 1
ATOM 1478 N N . ILE A 1 193 ? -10.083 6.523 32.345 1.00 90.38 193 ILE A N 1
ATOM 1479 C CA . ILE A 1 193 ? -10.472 5.687 31.202 1.00 90.38 193 ILE A CA 1
ATOM 1480 C C . ILE A 1 193 ? -11.268 4.493 31.737 1.00 90.38 193 ILE A C 1
ATOM 1482 O O . ILE A 1 193 ? -10.740 3.608 32.409 1.00 90.38 193 ILE A O 1
ATOM 1486 N N . THR A 1 194 ? -12.564 4.485 31.443 1.00 93.69 194 THR A N 1
ATOM 1487 C CA . THR A 1 194 ? -13.506 3.453 31.874 1.00 93.69 194 THR A CA 1
ATOM 1488 C C . THR A 1 194 ? -14.310 2.979 30.673 1.00 93.69 194 THR A C 1
ATOM 1490 O O . THR A 1 194 ? -14.724 3.773 29.830 1.00 93.69 194 THR A O 1
ATOM 1493 N N . VAL A 1 195 ? -14.503 1.666 30.579 1.00 94.12 195 VAL A N 1
ATOM 1494 C CA . VAL A 1 195 ? -15.362 1.041 29.569 1.00 94.12 195 VAL A CA 1
ATOM 1495 C C . VAL A 1 195 ? -16.603 0.540 30.292 1.00 94.12 195 VAL A C 1
ATOM 1497 O O . VAL A 1 195 ? -16.474 -0.177 31.283 1.00 94.12 195 VAL A O 1
ATOM 1500 N N . SER A 1 196 ? -17.792 0.941 29.841 1.00 96.81 196 SER A N 1
ATOM 1501 C CA . SER A 1 196 ? -19.045 0.514 30.467 1.00 96.81 196 SER A CA 1
ATOM 1502 C C . SER A 1 196 ? -19.491 -0.860 29.968 1.00 96.81 196 SER A C 1
ATOM 1504 O O . SER A 1 196 ? -19.257 -1.217 28.810 1.00 96.81 196 SER A O 1
ATOM 1506 N N . ASP A 1 197 ? -20.206 -1.603 30.813 1.00 97.69 197 ASP A N 1
ATOM 1507 C CA . ASP A 1 197 ? -20.821 -2.878 30.420 1.00 97.69 197 ASP A CA 1
ATOM 1508 C C . ASP A 1 197 ? -21.747 -2.697 29.207 1.00 97.69 197 ASP A C 1
ATOM 1510 O O . ASP A 1 197 ? -21.715 -3.497 28.280 1.00 97.69 197 ASP A O 1
ATOM 1514 N N . GLU A 1 198 ? -22.475 -1.578 29.133 1.00 97.75 198 GLU A N 1
ATOM 1515 C CA . GLU A 1 198 ? -23.309 -1.231 27.976 1.00 97.75 198 GLU A CA 1
ATOM 1516 C C . GLU A 1 198 ? -22.491 -1.115 26.675 1.00 97.75 198 GLU A C 1
ATOM 1518 O O . GLU A 1 198 ? -22.911 -1.603 25.622 1.00 97.75 198 GLU A O 1
ATOM 1523 N N . GLN A 1 199 ? -21.305 -0.492 26.720 1.00 97.25 199 GLN A N 1
ATOM 1524 C CA . GLN A 1 199 ? -20.421 -0.414 25.553 1.00 97.25 199 GLN A CA 1
ATOM 1525 C C . GLN A 1 199 ? -19.946 -1.806 25.127 1.00 97.25 199 GLN A C 1
ATOM 1527 O O . GLN A 1 199 ? -19.918 -2.090 23.926 1.00 97.25 199 GLN A O 1
ATOM 1532 N N . VAL A 1 200 ? -19.586 -2.659 26.090 1.00 97.94 200 VAL A N 1
ATOM 1533 C CA . VAL A 1 200 ? -19.140 -4.035 25.839 1.00 97.94 200 VAL A CA 1
ATOM 1534 C C . VAL A 1 200 ? -20.269 -4.869 25.239 1.00 97.94 200 VAL A C 1
ATOM 1536 O O . VAL A 1 200 ? -20.067 -5.500 24.201 1.00 97.94 200 VAL A O 1
ATOM 1539 N N . ASP A 1 201 ? -21.461 -4.831 25.831 1.00 98.25 201 ASP A N 1
ATOM 1540 C CA . ASP A 1 201 ? -22.623 -5.602 25.389 1.00 98.25 201 ASP A CA 1
ATOM 1541 C C . ASP A 1 201 ? -23.060 -5.201 23.981 1.00 98.25 201 ASP A C 1
ATOM 1543 O O . ASP A 1 201 ? -23.257 -6.066 23.123 1.00 98.25 201 ASP A O 1
ATOM 1547 N N . ARG A 1 202 ? -23.089 -3.895 23.688 1.00 98.06 202 ARG A N 1
ATOM 1548 C CA . ARG A 1 202 ? -23.373 -3.395 22.338 1.00 98.06 202 ARG A CA 1
ATOM 1549 C C . ARG A 1 202 ? -22.358 -3.905 21.312 1.00 98.06 202 ARG A C 1
ATOM 1551 O O . ARG A 1 202 ? -22.744 -4.324 20.222 1.00 98.06 202 ARG A O 1
ATOM 1558 N N . ARG A 1 203 ? -21.056 -3.884 21.635 1.00 98.00 203 ARG A N 1
ATOM 1559 C CA . ARG A 1 203 ? -20.008 -4.395 20.728 1.00 98.00 203 ARG A CA 1
ATOM 1560 C C . ARG A 1 203 ? -20.087 -5.904 20.555 1.00 98.00 203 ARG A C 1
ATOM 1562 O O . ARG A 1 203 ? -19.870 -6.398 19.454 1.00 98.00 203 ARG A O 1
ATOM 1569 N N . LYS A 1 204 ? -20.424 -6.636 21.614 1.00 98.25 204 LYS A N 1
ATOM 1570 C CA . LYS A 1 204 ? -20.640 -8.080 21.554 1.00 98.25 204 LYS A CA 1
ATOM 1571 C C . LYS A 1 204 ? -21.796 -8.413 20.611 1.00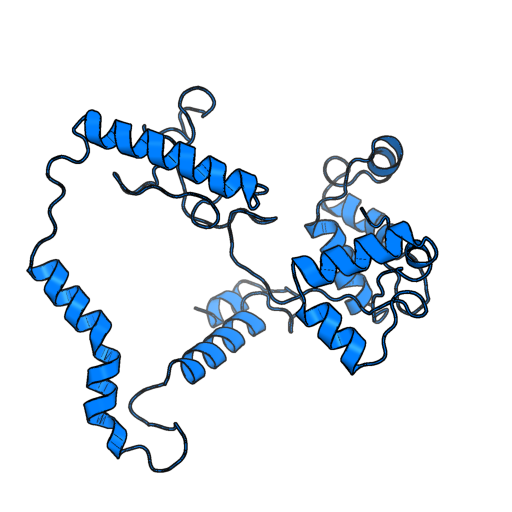 98.25 204 LYS A C 1
ATOM 1573 O O . LYS A 1 204 ? -21.624 -9.250 19.731 1.00 98.25 204 LYS A O 1
ATOM 1578 N N . GLU A 1 205 ? -22.937 -7.742 20.743 1.00 97.94 205 GLU A N 1
ATOM 1579 C CA . GLU A 1 205 ? -24.069 -7.941 19.833 1.00 97.94 205 GLU A CA 1
ATOM 1580 C C . GLU A 1 205 ? -23.668 -7.680 18.372 1.00 97.94 205 GLU A C 1
ATOM 1582 O O . GLU A 1 205 ? -23.919 -8.515 17.505 1.00 97.94 205 GLU A O 1
ATOM 1587 N N . GLU A 1 206 ? -22.970 -6.574 18.106 1.00 97.69 206 GLU A N 1
ATOM 1588 C CA . GLU A 1 206 ? -22.499 -6.207 16.767 1.00 97.69 206 GLU A CA 1
ATOM 1589 C C . GLU A 1 206 ? -21.548 -7.252 16.158 1.00 97.69 206 GLU A C 1
ATOM 1591 O O . GLU A 1 206 ? -21.771 -7.700 15.031 1.00 97.69 206 GLU A O 1
ATOM 1596 N N . ILE A 1 207 ? -20.527 -7.685 16.908 1.00 97.88 207 ILE A N 1
ATOM 1597 C CA . ILE A 1 207 ? -19.522 -8.663 16.455 1.00 97.88 207 ILE A CA 1
ATOM 1598 C C . ILE A 1 207 ? -20.168 -10.015 16.127 1.00 97.88 207 ILE A C 1
ATOM 1600 O O . ILE A 1 207 ? -19.798 -10.655 15.142 1.00 97.88 207 ILE A O 1
ATOM 1604 N N . PHE A 1 208 ? -21.131 -10.464 16.938 1.00 97.69 208 PHE A N 1
ATOM 1605 C CA . PHE A 1 208 ? -21.767 -11.776 16.771 1.00 97.69 208 PHE A CA 1
ATOM 1606 C C . PHE A 1 208 ? -22.998 -11.756 15.852 1.00 97.69 208 PHE A C 1
ATOM 1608 O O . PHE A 1 208 ? -23.455 -12.822 15.428 1.00 97.69 208 PHE A O 1
ATOM 1615 N N . LYS A 1 209 ? -23.501 -10.578 15.462 1.00 96.81 209 LYS A N 1
ATOM 1616 C CA . LYS A 1 209 ? -24.665 -10.431 14.574 1.00 96.81 209 LYS A CA 1
ATOM 1617 C C . LYS A 1 209 ? -24.583 -11.253 13.277 1.00 96.81 209 LYS A C 1
ATOM 1619 O O . LYS A 1 209 ? -25.591 -11.880 12.942 1.00 96.81 209 LYS A O 1
ATOM 1624 N N . PRO A 1 210 ? -23.443 -11.338 12.553 1.00 96.25 210 PRO A N 1
ATOM 1625 C CA . PRO A 1 210 ? -23.353 -12.173 11.353 1.00 96.25 210 PRO A CA 1
ATOM 1626 C C . PRO A 1 210 ? -23.628 -13.660 11.625 1.00 96.25 210 PRO A C 1
ATOM 1628 O O . PRO A 1 210 ? -24.255 -14.333 10.807 1.00 96.25 210 PRO A O 1
ATOM 1631 N N . LEU A 1 211 ? -23.217 -14.171 12.792 1.00 96.44 211 LEU A N 1
ATOM 1632 C CA . LEU A 1 211 ? -23.449 -15.564 13.181 1.00 96.44 211 LEU A CA 1
ATOM 1633 C C . LEU A 1 211 ? -24.918 -15.819 13.535 1.00 96.44 211 LEU A C 1
ATOM 1635 O O . LEU A 1 211 ? -25.456 -16.862 13.164 1.00 96.44 211 LEU A O 1
ATOM 1639 N N . GLU A 1 212 ? -25.587 -14.873 14.193 1.00 96.25 212 GLU A N 1
ATOM 1640 C CA . GLU A 1 212 ? -27.024 -14.978 14.485 1.00 96.25 212 GLU A CA 1
ATOM 1641 C C . GLU A 1 212 ? -27.884 -14.877 13.213 1.00 96.25 212 GLU A C 1
ATOM 1643 O O . GLU A 1 212 ? -28.822 -15.660 13.027 1.00 96.25 212 GLU A O 1
ATOM 1648 N N . HIS A 1 213 ? -27.520 -13.991 12.277 1.00 94.50 213 HIS A N 1
ATOM 1649 C CA . HIS A 1 213 ? -28.131 -13.939 10.945 1.00 94.50 213 HIS A CA 1
ATOM 1650 C C . HIS A 1 213 ? -27.972 -15.268 10.199 1.00 94.50 213 HIS A C 1
ATOM 1652 O O . HIS A 1 213 ? -28.956 -15.804 9.686 1.00 94.50 213 HIS A O 1
ATOM 1658 N N . TYR A 1 214 ? -26.763 -15.839 10.186 1.00 94.88 214 TYR A N 1
ATOM 1659 C CA . TYR A 1 214 ? -26.528 -17.140 9.565 1.00 94.88 214 TYR A CA 1
ATOM 1660 C C . TYR A 1 214 ? -27.387 -18.237 10.205 1.00 94.88 214 TYR A C 1
ATOM 1662 O O . TYR A 1 214 ? -28.068 -18.970 9.494 1.00 94.88 214 TYR A O 1
ATOM 1670 N N . LYS A 1 215 ? -27.426 -18.336 11.542 1.00 95.75 215 LYS A N 1
ATOM 1671 C CA . LYS A 1 215 ? -28.256 -19.330 12.251 1.00 95.75 215 LYS A CA 1
ATOM 1672 C C . LYS A 1 215 ? -29.733 -19.248 11.863 1.00 95.75 215 LYS A C 1
ATOM 1674 O O . LYS A 1 215 ? -30.362 -20.293 11.722 1.00 95.75 215 LYS A O 1
ATOM 1679 N N . THR A 1 216 ? -30.251 -18.035 11.684 1.00 96.06 216 THR A N 1
ATOM 1680 C CA . THR A 1 216 ? -31.662 -17.784 11.360 1.00 96.06 216 THR A CA 1
ATOM 1681 C C . THR A 1 216 ? -31.980 -18.123 9.904 1.00 96.06 216 THR A C 1
ATOM 1683 O O . THR A 1 216 ? -32.935 -18.845 9.636 1.00 96.06 216 THR A O 1
ATOM 1686 N N . TYR A 1 217 ? -31.163 -17.644 8.962 1.00 96.00 217 TYR A N 1
ATOM 1687 C CA . TYR A 1 217 ? -31.494 -17.674 7.533 1.00 96.00 217 TYR A CA 1
ATOM 1688 C C . TYR A 1 217 ? -30.790 -18.780 6.737 1.00 96.00 217 TYR A C 1
ATOM 1690 O O . TYR A 1 217 ? -31.075 -18.946 5.555 1.00 96.00 217 TYR A O 1
ATOM 1698 N N . ARG A 1 218 ? -29.887 -19.572 7.336 1.00 93.25 218 ARG A N 1
ATOM 1699 C CA . ARG A 1 218 ? -29.154 -20.665 6.650 1.00 93.25 218 ARG A CA 1
ATOM 1700 C C . ARG A 1 218 ? -30.041 -21.670 5.915 1.00 93.25 218 ARG A C 1
ATOM 1702 O O . ARG A 1 218 ? -29.593 -22.234 4.927 1.00 93.25 218 ARG A O 1
ATOM 1709 N N . ASN A 1 219 ? -31.269 -21.895 6.381 1.00 94.50 219 ASN A N 1
ATOM 1710 C CA . ASN A 1 219 ? -32.180 -22.865 5.767 1.00 94.50 219 ASN A CA 1
ATOM 1711 C C . ASN A 1 219 ? -32.776 -22.370 4.435 1.00 94.50 219 ASN A C 1
ATOM 1713 O O . ASN A 1 219 ? -33.345 -23.172 3.706 1.00 94.50 219 ASN A O 1
ATOM 1717 N N . GLU A 1 220 ? -32.603 -21.087 4.101 1.00 94.00 220 GLU A N 1
ATOM 1718 C CA . GLU A 1 220 ? -32.984 -20.507 2.804 1.00 94.00 220 GLU A CA 1
ATOM 1719 C C . GLU A 1 220 ? -31.921 -20.751 1.712 1.00 94.00 220 GLU A C 1
ATOM 1721 O O . GLU A 1 220 ? -32.129 -20.405 0.550 1.00 94.00 220 GLU A O 1
ATOM 1726 N N . ILE A 1 221 ? -30.767 -21.346 2.054 1.00 90.12 221 ILE A N 1
ATOM 1727 C CA . ILE A 1 221 ? -29.775 -21.772 1.058 1.00 90.12 221 ILE A CA 1
ATOM 1728 C C . ILE A 1 221 ? -30.247 -23.081 0.423 1.00 90.12 221 ILE A C 1
ATOM 1730 O O . ILE A 1 221 ? -30.227 -24.134 1.058 1.00 90.12 221 ILE A O 1
ATOM 1734 N N . VAL A 1 222 ? -30.609 -23.027 -0.858 1.00 88.75 222 VAL A N 1
ATOM 1735 C CA . VAL A 1 222 ? -31.006 -24.212 -1.643 1.00 88.75 222 VAL A CA 1
ATOM 1736 C C . VAL A 1 222 ? -29.893 -24.740 -2.556 1.00 88.75 222 VAL A C 1
ATOM 1738 O O . VAL A 1 222 ? -29.968 -25.879 -3.011 1.00 88.75 222 VAL A O 1
ATOM 1741 N N . ALA A 1 223 ? -28.853 -23.940 -2.817 1.00 88.75 223 ALA A N 1
ATOM 1742 C CA . ALA A 1 223 ? -27.668 -24.334 -3.578 1.00 88.75 223 ALA A CA 1
ATOM 1743 C C . ALA A 1 223 ? -26.482 -23.396 -3.290 1.00 88.75 223 ALA A C 1
ATOM 1745 O O . ALA A 1 223 ? -26.652 -22.180 -3.207 1.00 88.75 223 ALA A O 1
ATOM 1746 N N . GLY A 1 224 ? -25.274 -23.963 -3.201 1.00 89.06 224 GLY A N 1
ATOM 1747 C CA . GLY A 1 224 ? -24.037 -23.198 -3.031 1.00 89.06 224 GLY A CA 1
ATOM 1748 C C . GLY A 1 224 ? -24.020 -22.364 -1.749 1.00 89.06 224 GLY A C 1
ATOM 1749 O O . GLY A 1 224 ? -24.309 -22.869 -0.667 1.00 89.06 224 GLY A O 1
ATOM 1750 N N . ASP A 1 225 ? -23.665 -21.090 -1.888 1.00 90.88 225 ASP A N 1
ATOM 1751 C CA . ASP A 1 225 ? -23.546 -20.097 -0.818 1.00 90.88 225 ASP A CA 1
ATOM 1752 C C . ASP A 1 225 ? -24.537 -18.925 -0.987 1.00 90.88 225 ASP A C 1
ATOM 1754 O O . ASP A 1 225 ? -24.356 -17.849 -0.410 1.00 90.88 225 ASP A O 1
ATOM 1758 N N . VAL A 1 226 ? -25.579 -19.124 -1.800 1.00 93.31 226 VAL A N 1
ATOM 1759 C CA . VAL A 1 226 ? -26.541 -18.086 -2.181 1.00 93.31 226 VAL A CA 1
ATOM 1760 C C . VAL A 1 226 ? -27.670 -18.016 -1.158 1.00 93.31 226 VAL A C 1
ATOM 1762 O O . VAL A 1 226 ? -28.408 -18.982 -0.963 1.00 93.31 226 VAL A O 1
ATOM 1765 N N . ASN A 1 227 ? -27.829 -16.850 -0.530 1.00 93.88 227 ASN A N 1
ATOM 1766 C CA . ASN A 1 227 ? -28.902 -16.568 0.417 1.00 93.88 227 ASN A CA 1
ATOM 1767 C C . ASN A 1 227 ? -29.524 -15.186 0.132 1.00 93.88 227 ASN A C 1
ATOM 1769 O O . ASN A 1 227 ? -28.782 -14.222 -0.042 1.00 93.88 227 ASN A O 1
ATOM 1773 N N . PRO A 1 228 ? -30.861 -15.038 0.104 1.00 93.19 228 PRO A N 1
ATOM 1774 C CA . PRO A 1 228 ? -31.495 -13.745 -0.165 1.00 93.19 228 PRO A CA 1
ATOM 1775 C C . PRO A 1 228 ? -31.449 -12.766 1.023 1.00 93.19 228 PRO A C 1
ATOM 1777 O O . PRO A 1 228 ? -31.747 -11.586 0.847 1.00 93.19 228 PRO A O 1
ATOM 1780 N N . HIS A 1 229 ? -31.091 -13.222 2.228 1.00 94.75 229 HIS A N 1
ATOM 1781 C CA . HIS A 1 229 ? -31.126 -12.417 3.454 1.00 94.75 229 HIS A CA 1
ATOM 1782 C C . HIS A 1 229 ? -29.757 -11.916 3.920 1.00 94.75 229 HIS A C 1
ATOM 1784 O O . HIS A 1 229 ? -29.691 -11.032 4.777 1.00 94.75 229 HIS A O 1
ATOM 1790 N N . TYR A 1 230 ? -28.660 -12.465 3.399 1.00 93.81 230 TYR A N 1
ATOM 1791 C CA . TYR A 1 230 ? -27.312 -12.021 3.740 1.00 93.81 230 TYR A CA 1
ATOM 1792 C C . TYR A 1 230 ? -26.320 -12.310 2.616 1.00 93.81 230 TYR A C 1
ATOM 1794 O O . TYR A 1 230 ? -26.522 -13.204 1.802 1.00 93.81 230 TYR A O 1
ATOM 1802 N N . ILE A 1 231 ? -25.210 -11.574 2.634 1.00 94.69 231 ILE A N 1
ATOM 1803 C CA . ILE A 1 231 ? -24.012 -11.894 1.859 1.00 94.69 231 ILE A CA 1
ATOM 1804 C C . ILE A 1 231 ? -22.980 -12.540 2.777 1.00 94.69 231 ILE A C 1
ATOM 1806 O O . ILE A 1 231 ? -22.864 -12.172 3.950 1.00 94.69 231 ILE A O 1
ATOM 1810 N N . ASN A 1 232 ? -22.225 -13.501 2.257 1.00 92.75 232 ASN A N 1
ATOM 1811 C CA . ASN A 1 232 ? -21.078 -14.040 2.978 1.00 92.75 232 ASN A CA 1
ATOM 1812 C C . ASN A 1 232 ? -19.839 -13.129 2.807 1.00 92.75 232 ASN A C 1
ATOM 1814 O O . ASN A 1 232 ? -19.823 -12.260 1.927 1.00 92.75 232 ASN A O 1
ATOM 1818 N N . PRO A 1 233 ? -18.783 -13.307 3.626 1.00 95.69 233 PRO A N 1
ATOM 1819 C CA . PRO A 1 233 ? -17.593 -12.462 3.549 1.00 95.69 233 PRO A CA 1
ATOM 1820 C C . PRO A 1 233 ? -16.921 -12.447 2.171 1.00 95.69 233 PRO A C 1
ATOM 1822 O O . PRO A 1 233 ? -16.429 -11.402 1.758 1.00 95.69 233 PRO A O 1
ATOM 1825 N N . ARG A 1 234 ? -16.931 -13.570 1.437 1.00 95.94 234 ARG A N 1
ATOM 1826 C CA . ARG A 1 234 ? -16.344 -13.645 0.093 1.00 95.94 234 ARG A CA 1
ATOM 1827 C C . ARG A 1 234 ? -17.143 -12.812 -0.907 1.00 95.94 234 ARG A C 1
ATOM 1829 O O . ARG A 1 234 ? -16.554 -11.995 -1.600 1.00 95.94 234 ARG A O 1
ATOM 1836 N N . GLN A 1 235 ? -18.467 -12.950 -0.915 1.00 96.12 235 GLN A N 1
ATOM 1837 C CA . GLN A 1 235 ? -19.365 -12.157 -1.763 1.00 96.12 235 GLN A CA 1
ATOM 1838 C C . GLN A 1 235 ? -19.231 -10.651 -1.482 1.00 96.12 235 GLN A C 1
ATOM 1840 O O . GLN A 1 235 ? -19.224 -9.839 -2.407 1.00 96.12 235 GLN A O 1
ATOM 1845 N N . GLY A 1 236 ? -19.097 -10.269 -0.206 1.00 97.31 236 GLY A N 1
ATOM 1846 C CA . GLY A 1 236 ? -18.831 -8.884 0.188 1.00 97.31 236 GLY A CA 1
ATOM 1847 C C . GLY A 1 236 ? -17.471 -8.379 -0.297 1.00 97.31 236 GLY A C 1
ATOM 1848 O O . GLY A 1 236 ? -17.394 -7.275 -0.835 1.00 97.31 236 GLY A O 1
ATOM 1849 N N . LEU A 1 237 ? -16.421 -9.193 -0.155 1.00 98.12 237 LEU A N 1
ATOM 1850 C CA . LEU A 1 237 ? -15.071 -8.854 -0.600 1.00 98.12 237 LEU A CA 1
ATOM 1851 C C . LEU A 1 237 ? -14.979 -8.724 -2.125 1.00 98.12 237 LEU A C 1
ATOM 1853 O O . LEU A 1 237 ? -14.447 -7.727 -2.597 1.00 98.12 237 LEU A O 1
ATOM 1857 N N . ASP A 1 238 ? -15.538 -9.667 -2.886 1.00 98.00 238 ASP A N 1
ATOM 1858 C CA . ASP A 1 238 ? -15.541 -9.622 -4.356 1.00 98.00 238 ASP A CA 1
ATOM 1859 C C . ASP A 1 238 ? -16.269 -8.367 -4.864 1.00 98.00 238 ASP A C 1
ATOM 1861 O O . ASP A 1 238 ? -15.800 -7.678 -5.773 1.00 98.00 238 ASP A O 1
ATOM 1865 N N . ARG A 1 239 ? -17.399 -8.016 -4.233 1.00 97.94 239 ARG A N 1
ATOM 1866 C CA . ARG A 1 239 ? -18.133 -6.785 -4.548 1.00 97.94 239 ARG A CA 1
ATOM 1867 C C . ARG A 1 239 ? -17.314 -5.537 -4.222 1.00 97.94 239 ARG A C 1
ATOM 1869 O O . ARG A 1 239 ? -17.278 -4.623 -5.041 1.00 97.94 239 ARG A O 1
ATOM 1876 N N . LEU A 1 240 ? -16.683 -5.487 -3.048 1.00 98.12 240 LEU A N 1
ATOM 1877 C CA . LEU A 1 240 ? -15.828 -4.368 -2.651 1.00 98.12 240 LEU A CA 1
ATOM 1878 C C . LEU A 1 240 ? -14.664 -4.201 -3.632 1.00 98.12 240 LEU A C 1
ATOM 1880 O O . LEU A 1 240 ? -14.462 -3.106 -4.141 1.00 98.12 240 LEU A O 1
ATOM 1884 N N . GLN A 1 241 ? -13.943 -5.281 -3.937 1.00 98.19 241 GLN A N 1
ATOM 1885 C CA . GLN A 1 241 ? -12.818 -5.268 -4.873 1.00 98.19 241 GLN A CA 1
ATOM 1886 C C . GLN A 1 241 ? -13.237 -4.742 -6.243 1.00 98.19 241 GLN A C 1
ATOM 1888 O O . GLN A 1 241 ? -12.565 -3.866 -6.774 1.00 98.19 241 GLN A O 1
ATOM 1893 N N . LYS A 1 242 ? -14.380 -5.193 -6.774 1.00 98.19 242 LYS A N 1
ATOM 1894 C CA . LYS A 1 242 ? -14.906 -4.697 -8.050 1.00 98.19 242 LYS A CA 1
ATOM 1895 C C . LYS A 1 242 ? -15.180 -3.190 -8.024 1.00 98.19 242 LYS A C 1
ATOM 1897 O O . LYS A 1 242 ? -14.767 -2.487 -8.937 1.00 98.19 242 LYS A O 1
ATOM 1902 N N . LEU A 1 243 ? -15.861 -2.694 -6.987 1.00 98.06 243 LEU A N 1
ATOM 1903 C CA . LEU A 1 243 ? -16.168 -1.264 -6.871 1.00 98.06 243 LEU A CA 1
ATOM 1904 C C . LEU A 1 243 ? -14.891 -0.424 -6.747 1.00 98.06 243 LEU A C 1
ATOM 1906 O O . LEU A 1 243 ? -14.757 0.595 -7.420 1.00 98.06 243 LEU A O 1
ATOM 1910 N N . MET A 1 244 ? -13.946 -0.865 -5.915 1.00 98.31 244 MET A N 1
ATOM 1911 C CA . MET A 1 244 ? -12.673 -0.168 -5.736 1.00 98.31 244 MET A CA 1
ATOM 1912 C C . MET A 1 244 ? -11.840 -0.179 -7.018 1.00 98.31 244 MET A C 1
ATOM 1914 O O . MET A 1 244 ? -11.238 0.835 -7.363 1.00 98.31 244 MET A O 1
ATOM 1918 N N . ASP A 1 245 ? -11.830 -1.293 -7.744 1.00 98.38 245 ASP A N 1
ATOM 1919 C CA . ASP A 1 245 ? -11.048 -1.417 -8.966 1.00 98.38 245 ASP A CA 1
ATOM 1920 C C . ASP A 1 245 ? -11.613 -0.538 -10.099 1.00 98.38 245 ASP A C 1
ATOM 1922 O O . ASP A 1 245 ? -10.877 0.229 -10.716 1.00 98.38 245 ASP A O 1
ATOM 1926 N N . GLU A 1 246 ? -12.932 -0.555 -10.311 1.00 98.38 246 GLU A N 1
ATOM 1927 C CA . GLU A 1 246 ? -13.575 0.179 -11.411 1.00 98.38 246 GLU A CA 1
ATOM 1928 C C . GLU A 1 246 ? -13.708 1.689 -11.158 1.00 98.38 246 GLU A C 1
ATOM 1930 O O . GLU A 1 246 ? -13.679 2.478 -12.105 1.00 98.38 246 GLU A O 1
ATOM 1935 N N . TYR A 1 247 ? -13.873 2.110 -9.898 1.00 98.38 247 TYR A N 1
ATOM 1936 C CA . TYR A 1 247 ? -14.227 3.498 -9.570 1.00 98.38 247 TYR A CA 1
ATOM 1937 C C . TYR A 1 247 ? -13.162 4.245 -8.760 1.00 98.38 247 TYR A C 1
ATOM 1939 O O . TYR A 1 247 ? -13.077 5.475 -8.843 1.00 98.38 247 TYR A O 1
ATOM 1947 N N . CYS A 1 248 ? -12.303 3.534 -8.029 1.00 97.94 248 CYS A N 1
ATOM 1948 C CA . CYS A 1 248 ? -11.329 4.125 -7.107 1.00 97.94 248 CYS A CA 1
ATOM 1949 C C . CYS A 1 248 ? -9.884 3.986 -7.611 1.00 97.94 248 CYS A C 1
ATOM 1951 O O . CYS A 1 248 ? 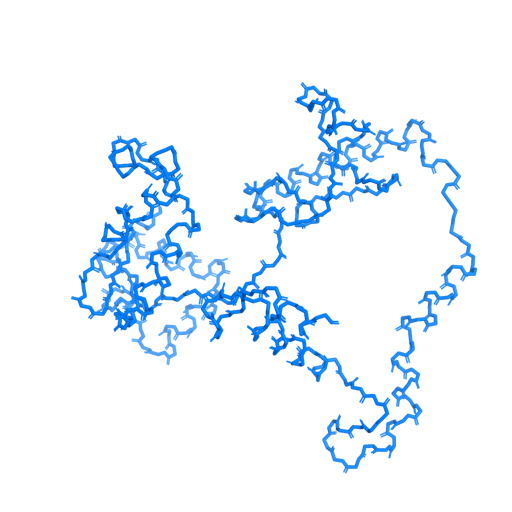-8.977 3.756 -6.814 1.00 97.94 248 CYS A O 1
ATOM 1953 N N . ALA A 1 249 ? -9.672 4.172 -8.921 1.00 97.81 249 ALA A N 1
ATOM 1954 C CA . ALA A 1 249 ? -8.354 4.119 -9.564 1.00 97.81 249 ALA A CA 1
ATOM 1955 C C . ALA A 1 249 ? -7.657 2.753 -9.419 1.00 97.81 249 ALA A C 1
ATOM 1957 O O . ALA A 1 249 ? -6.478 2.671 -9.068 1.00 97.81 249 ALA A O 1
ATOM 1958 N N . GLY A 1 250 ? -8.386 1.673 -9.700 1.00 97.75 250 GLY A N 1
ATOM 1959 C CA . GLY A 1 250 ? -7.825 0.331 -9.754 1.00 97.75 250 GLY A CA 1
ATOM 1960 C C . GLY A 1 250 ? -6.954 0.051 -10.970 1.00 97.75 250 GLY A C 1
ATOM 1961 O O . GLY A 1 250 ? -6.753 0.884 -11.858 1.00 97.75 250 GLY A O 1
ATOM 1962 N N . SER A 1 251 ? -6.455 -1.179 -11.007 1.00 95.56 251 SER A N 1
ATOM 1963 C CA . SER A 1 251 ? -5.575 -1.668 -12.067 1.00 95.56 251 SER A CA 1
ATOM 1964 C C . SER A 1 251 ? -6.283 -1.752 -13.423 1.00 95.56 251 SER A C 1
ATOM 1966 O O . SER A 1 251 ? -5.691 -1.392 -14.438 1.00 95.56 251 SER A O 1
ATOM 1968 N N . THR A 1 252 ? -7.565 -2.140 -13.461 1.00 94.94 252 THR A N 1
ATOM 1969 C CA . THR A 1 252 ? -8.300 -2.337 -14.728 1.00 94.94 252 THR A CA 1
ATOM 1970 C C . THR A 1 252 ? -8.650 -1.035 -15.444 1.00 94.94 252 THR A C 1
ATOM 1972 O O . THR A 1 252 ? -8.945 -1.041 -16.639 1.00 94.94 252 THR A O 1
ATOM 1975 N N . VAL A 1 253 ? -8.571 0.090 -14.732 1.00 95.50 253 VAL A N 1
ATOM 1976 C CA . VAL A 1 253 ? -8.775 1.445 -15.260 1.00 95.50 253 VAL A CA 1
ATOM 1977 C C . VAL A 1 253 ? -7.469 2.241 -15.325 1.00 95.50 253 VAL A C 1
ATOM 1979 O O . VAL A 1 253 ? -7.493 3.472 -15.358 1.00 95.50 253 VAL A O 1
ATOM 1982 N N . ASN A 1 254 ? 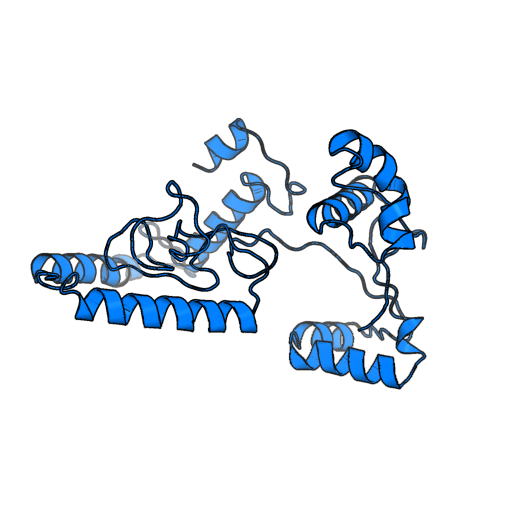-6.321 1.554 -15.342 1.00 95.12 254 ASN A N 1
ATOM 1983 C CA . ASN A 1 254 ? -4.984 2.152 -15.418 1.00 95.12 254 ASN A CA 1
ATOM 1984 C C . ASN A 1 254 ? -4.737 3.222 -14.346 1.00 95.12 254 ASN A C 1
ATOM 1986 O O . ASN A 1 254 ? -4.113 4.249 -14.617 1.00 95.12 254 ASN A O 1
ATOM 1990 N N . TYR A 1 255 ? -5.242 2.993 -13.131 1.00 97.38 255 TYR A N 1
ATOM 1991 C CA . TYR A 1 255 ? -5.100 3.899 -11.990 1.00 97.38 255 TYR A CA 1
ATOM 1992 C C . TYR A 1 255 ? -5.714 5.290 -12.212 1.00 97.38 255 TYR A C 1
ATOM 1994 O O . TYR A 1 255 ? -5.342 6.263 -11.553 1.00 97.38 255 TYR A O 1
ATOM 2002 N N . MET A 1 256 ? -6.677 5.397 -13.129 1.00 97.06 256 MET A N 1
ATOM 2003 C CA . MET A 1 256 ? -7.383 6.639 -13.415 1.00 97.06 256 MET A CA 1
ATOM 2004 C C . MET A 1 256 ? -8.709 6.697 -12.661 1.00 97.06 256 MET A C 1
ATOM 2006 O O . MET A 1 256 ? -9.465 5.731 -12.600 1.00 97.06 256 MET A O 1
ATOM 2010 N N . THR A 1 257 ? -9.033 7.871 -12.122 1.00 98.25 257 THR A N 1
ATOM 2011 C CA . THR A 1 257 ? -10.360 8.165 -11.571 1.00 98.25 257 THR A CA 1
ATOM 2012 C C . THR A 1 257 ? -10.722 9.636 -11.797 1.00 98.25 257 THR A C 1
ATOM 2014 O O . THR A 1 257 ? -9.929 10.419 -12.322 1.00 98.25 257 THR A O 1
ATOM 2017 N N . ASN A 1 258 ? -11.948 10.018 -11.451 1.00 98.19 258 ASN A N 1
ATOM 2018 C CA . ASN A 1 258 ? -12.427 11.396 -11.452 1.00 98.19 258 ASN A CA 1
ATOM 2019 C C . ASN A 1 258 ? -13.569 11.559 -10.439 1.00 98.19 258 ASN A C 1
ATOM 2021 O O . ASN A 1 258 ? -14.083 10.578 -9.906 1.00 98.19 258 ASN A O 1
ATOM 2025 N N . GLU A 1 259 ? -14.005 12.799 -10.215 1.00 98.44 259 GLU A N 1
ATOM 2026 C CA . GLU A 1 259 ? -15.081 13.132 -9.272 1.00 98.44 259 GLU A CA 1
ATOM 2027 C C . GLU A 1 259 ? -16.348 12.280 -9.464 1.00 98.44 259 GLU A C 1
ATOM 2029 O O . GLU A 1 259 ? -16.945 11.827 -8.492 1.00 98.44 259 GLU A O 1
ATOM 2034 N N . LYS A 1 260 ? -16.764 12.019 -10.709 1.00 98.31 260 LYS A N 1
ATOM 2035 C CA . LYS A 1 260 ? -17.980 11.237 -10.975 1.00 98.31 260 LYS A CA 1
ATOM 2036 C C . LYS A 1 260 ? -17.804 9.768 -10.618 1.00 98.31 260 LYS A C 1
ATOM 2038 O O . LYS A 1 260 ? -18.725 9.184 -10.064 1.00 98.31 260 LYS A O 1
ATOM 2043 N N . LEU A 1 261 ? -16.649 9.184 -10.937 1.00 98.06 261 LEU A N 1
ATOM 2044 C CA . LEU A 1 261 ? -16.352 7.789 -10.605 1.00 98.06 261 LEU A CA 1
ATOM 2045 C C . LEU A 1 261 ? -16.282 7.603 -9.088 1.00 98.06 261 LEU A C 1
ATOM 2047 O O . LEU A 1 261 ? -16.947 6.720 -8.562 1.00 98.06 261 LEU A O 1
ATOM 2051 N N . LEU A 1 262 ? -15.595 8.499 -8.377 1.00 98.19 262 LEU A N 1
ATOM 2052 C CA . LEU A 1 262 ? -15.541 8.463 -6.914 1.00 98.19 262 LEU A CA 1
ATOM 2053 C C . LEU A 1 262 ? -16.935 8.582 -6.283 1.00 98.19 262 LEU A C 1
ATOM 2055 O O . LEU A 1 262 ? -17.238 7.851 -5.348 1.00 98.19 262 LEU A O 1
ATOM 2059 N N . ASN A 1 263 ? -17.812 9.427 -6.837 1.00 98.06 263 ASN A N 1
ATOM 2060 C CA . ASN A 1 263 ? -19.205 9.523 -6.389 1.00 98.06 263 ASN A CA 1
ATOM 2061 C C . ASN A 1 263 ? -20.039 8.257 -6.660 1.00 98.06 263 ASN A C 1
ATOM 2063 O O . ASN A 1 263 ? -21.046 8.066 -5.993 1.00 98.06 263 ASN A O 1
ATOM 2067 N N . ILE A 1 264 ? -19.668 7.413 -7.631 1.00 96.88 264 ILE A N 1
ATOM 2068 C CA . ILE A 1 264 ? -20.312 6.102 -7.844 1.00 96.88 264 ILE A CA 1
ATOM 2069 C C . ILE A 1 264 ? -19.802 5.072 -6.824 1.00 96.88 264 ILE A C 1
ATOM 2071 O O . ILE A 1 264 ? -20.545 4.170 -6.446 1.00 96.88 264 ILE A O 1
ATOM 2075 N N . GLY A 1 265 ? -18.542 5.190 -6.397 1.00 93.25 265 GLY A N 1
ATOM 2076 C CA . GLY A 1 265 ? -17.946 4.305 -5.395 1.00 93.25 265 GLY A CA 1
ATOM 2077 C C . GLY A 1 265 ? -18.449 4.525 -3.960 1.00 93.25 265 GLY A C 1
ATOM 2078 O O . GLY A 1 265 ? -18.325 3.606 -3.150 1.00 93.25 265 GLY A O 1
ATOM 2079 N N . LEU A 1 266 ? -18.995 5.712 -3.654 1.00 94.06 266 LEU A N 1
ATOM 2080 C CA . LEU A 1 266 ? -19.587 6.092 -2.358 1.00 94.06 266 LEU A CA 1
ATOM 2081 C C . LEU A 1 266 ? -21.043 5.623 -2.220 1.00 94.06 266 LEU A C 1
ATOM 2083 O O . LEU A 1 266 ? -21.386 5.140 -1.116 1.00 94.06 266 LEU A O 1
#

InterPro domains:
  IPR027477 Succinate dehydrogenase/fumarate reductase flavoprotein, catalytic domain superfamily [G3DSA:3.90.700.10] (1-110)
  IPR027477 Succinate dehydrogenase/fumarate reductase flavoprotein, catalytic domain superfamily [SSF56425] (1-122)
  IPR036188 FAD/NAD(P)-binding domain superfamily [G3DSA:3.50.50.60] (111-227)
  IPR036188 FAD/NAD(P)-binding domain superfamily [SSF51905] (138-215)
  IPR037099 Fumarate reductase/succinate dehydrogenase flavoprotein-like, C-terminal domain superfamily [SSF46977] (226-266)

Secondary structure (DSSP, 8-state):
-----EE-TTS---HHHHHHHHHHHH-TTT--HHHHHHH--PPPHHHHHHHHHHHHHTT-PPEEE--TTGGGSHHHHHHHHHHHHHH-HHHHHHHHHTT--TTTSPPEE--------SSSS---SB-B---TTTS-GGG--SSTTBBSSTT-B--GGGB-S----HHHHHHHHHHHHHHHHHHHHHTTTTTT----HHHHHHHHHHHHHHHHHHHHHGGG--STT--SS---HHHHHHHHHHHHHHHTT-GGGTT---HHHHHHH-

Sequence (266 aa):
HLKTYTQNCLGEEYESNWFPELQKMVGKEYLDPEASHLTHRPIPTCLRNHALINEVNAGRGPIHMVTMQAFQDPHMEEVGWENFLGMTIGQAVLWAATDVDPKNENPELTTSEPYVMGSHATGCGGWASGPEDISPPEYFWGYNRMMTIEGLFGAGDAVGGTPHAFSSGSFTEGRLAAKAACKYIDDGKAEGITVSDEQVDRRKEEIFKPLEHYKTYRNEIVAGDVNPHYINPRQGLDRLQKLMDEYCAGSTVNYMTNEKLLNIGL

Radius of gyration: 24.75 Å; chains: 1; bounding box: 60×48×63 Å

Organism: NCBI:txid412755

Foldseek 3Di:
DQPKAKDWPVRDRFLVVCQVVVCVVPPCVQGPVVCCVVPVDDHQPVSSLVRCLVCVVVVRDQMFIQQLVQCVPVVSVVVVVCVCVVPPVVVVVVCVVVVNDSNVDTDTDDDAWDDQFDAASFFHAAQAADDPVPDDPVRHDQFHQAGPPPLDGDFGRRGGDDYNCPPVNRVVSVVRRVVRSVVCVVVVVCPPPDDDPVNVVVVVCVVCVVVVQCVVFVVQDPDDQDTPRDDDPVRVVVVLCVLCQQQVQTVVNSRDHDPVSVVVSD